Protein AF-A0A2H0VW50-F1 (afdb_monomer)

Secondary structure (DSSP, 8-state):
--------------S---EEEEEEEEE-SSSSEEEEEETTS-EEEEE---BPPPPHHHHHHT------GGG---GGG--TT-EEEEEESSSS-----TTBTTHHHHHH--EEEE-TTT--EEEEEEE-HHHHHHHHHHHHHHHHHHHHHHHHHHHHHHHHHHHHHHHHHHHHHHS--

Solvent-accessible surface area (backbone atoms only — not comparable to full-atom values): 10350 Å² total; per-residue (Å²): 135,82,83,79,80,76,78,75,82,78,78,76,89,68,93,66,84,72,49,64,35,31,32,70,45,77,47,71,87,48,89,49,40,33,39,41,30,32,69,77,73,51,37,31,43,35,33,44,64,39,79,44,82,79,51,74,65,38,60,74,74,67,59,75,90,83,72,64,73,39,40,73,33,56,76,80,77,63,51,80,66,39,55,36,42,37,42,63,46,77,74,92,58,85,75,88,48,86,60,32,65,50,38,70,65,56,67,70,30,50,28,35,38,31,26,86,86,77,56,32,35,34,36,20,32,84,39,56,74,68,54,48,52,50,53,51,48,52,53,51,50,53,53,50,51,52,52,52,52,51,50,52,50,52,53,51,50,52,51,52,53,52,51,51,53,51,52,57,50,52,50,56,65,71,73,59,127

Radius of gyration: 24.35 Å; Cα contacts (8 Å, |Δi|>4): 234; chains: 1; bounding box: 80×40×66 Å

Sequence (177 aa):
MKKVCLFLLLITASYADEFSGELVAKIIPSENQGYFILSDGTYWKVTTFQKRWRNPLEWLVGDEIYVPENYESSLTDWIFGDEFDAYPKYGNLRVNEEDASNIKELKECSYLLVNPRTEKILFAIPLHPSDFVFELYNEGHDNGYRSGYSAGRSDGYSLGYSTGRTLASWERLQDGG

Mean predicted aligned error: 11.52 Å

Structure (mmCIF, N/CA/C/O backbone):
data_AF-A0A2H0VW50-F1
#
_entry.id   AF-A0A2H0VW50-F1
#
loop_
_atom_site.group_PDB
_atom_site.id
_atom_site.type_symbol
_atom_site.label_atom_id
_atom_site.label_alt_id
_atom_site.label_comp_id
_atom_site.label_asym_id
_atom_site.label_entity_id
_atom_site.label_seq_id
_atom_site.pdbx_PDB_ins_code
_atom_site.Cartn_x
_atom_site.Cartn_y
_atom_site.Cartn_z
_atom_site.occupancy
_atom_site.B_iso_or_equiv
_atom_site.auth_seq_id
_atom_site.auth_comp_id
_atom_site.auth_asym_id
_atom_site.auth_atom_id
_atom_site.pdbx_PDB_model_num
ATOM 1 N N . MET A 1 1 ? 2.117 2.695 38.841 1.00 32.75 1 MET A N 1
ATOM 2 C CA . MET A 1 1 ? 0.956 1.968 38.284 1.00 32.75 1 MET A CA 1
ATOM 3 C C . MET A 1 1 ? 0.604 2.610 36.951 1.00 32.75 1 MET A C 1
ATOM 5 O O . MET A 1 1 ? -0.035 3.654 36.935 1.00 32.75 1 MET A O 1
ATOM 9 N N . LYS A 1 2 ? 1.145 2.072 35.851 1.00 33.62 2 LYS A N 1
ATOM 10 C CA . LYS A 1 2 ? 0.884 2.574 34.498 1.00 33.62 2 LYS A CA 1
ATOM 11 C C . LYS A 1 2 ? -0.535 2.150 34.119 1.00 33.62 2 LYS A C 1
ATOM 13 O O . LYS A 1 2 ? -0.835 0.961 34.145 1.00 33.62 2 LYS A O 1
ATOM 18 N N . LYS A 1 3 ? -1.411 3.120 33.849 1.00 29.58 3 LYS A N 1
ATOM 19 C CA . LYS A 1 3 ? -2.723 2.859 33.255 1.00 29.58 3 LYS A CA 1
ATOM 20 C C . LYS A 1 3 ? -2.467 2.317 31.852 1.00 29.58 3 LYS A C 1
ATOM 22 O O . LYS A 1 3 ? -2.088 3.070 30.964 1.00 29.58 3 LYS A O 1
ATOM 27 N N . VAL A 1 4 ? -2.603 1.008 31.694 1.00 31.59 4 VAL A N 1
ATOM 28 C CA . VAL A 1 4 ? -2.717 0.366 30.387 1.00 31.59 4 VAL A CA 1
ATOM 29 C C . VAL A 1 4 ? -4.070 0.814 29.839 1.00 31.59 4 VAL A C 1
ATOM 31 O O . VAL A 1 4 ? -5.109 0.314 30.263 1.00 31.59 4 VAL A O 1
ATOM 34 N N . CYS A 1 5 ? -4.071 1.840 28.985 1.00 32.28 5 CYS A N 1
ATOM 35 C CA . CYS A 1 5 ? -5.227 2.163 28.154 1.00 32.28 5 CYS A CA 1
ATOM 36 C C . CYS A 1 5 ? -5.315 1.081 27.080 1.00 32.28 5 CYS A C 1
ATOM 38 O O . CYS A 1 5 ? -4.784 1.227 25.985 1.00 32.28 5 CYS A O 1
ATOM 40 N N . LEU A 1 6 ? -5.948 -0.032 27.442 1.00 29.94 6 LEU A N 1
ATOM 41 C CA . LEU A 1 6 ? -6.429 -1.032 26.507 1.00 29.94 6 LEU A CA 1
ATOM 42 C C . LEU A 1 6 ? -7.532 -0.352 25.679 1.00 29.94 6 LEU A C 1
ATOM 44 O O . LEU A 1 6 ? -8.676 -0.253 26.125 1.00 29.94 6 LEU A O 1
ATOM 48 N N . PHE A 1 7 ? -7.177 0.213 24.523 1.00 40.16 7 PHE A N 1
ATOM 49 C CA . PHE A 1 7 ? -8.155 0.692 23.549 1.00 40.16 7 PHE A CA 1
ATOM 50 C C . PHE A 1 7 ? -8.810 -0.538 22.914 1.00 40.16 7 PHE A C 1
ATOM 52 O O . PHE A 1 7 ? -8.388 -1.034 21.878 1.00 40.16 7 PHE A O 1
ATOM 59 N N . LEU A 1 8 ? -9.829 -1.065 23.596 1.00 34.50 8 LEU A N 1
ATOM 60 C CA . LEU A 1 8 ? -10.772 -2.020 23.028 1.00 34.50 8 LEU A CA 1
ATOM 61 C C . LEU A 1 8 ? -11.466 -1.336 21.849 1.00 34.50 8 LEU A C 1
ATOM 63 O O . LEU A 1 8 ? -12.297 -0.443 22.030 1.00 34.50 8 LEU A O 1
ATOM 67 N N . LEU A 1 9 ? -11.096 -1.755 20.644 1.00 40.00 9 LEU A N 1
ATOM 68 C CA . LEU A 1 9 ? -11.791 -1.443 19.405 1.00 40.00 9 LEU A CA 1
ATOM 69 C C . LEU A 1 9 ? -13.158 -2.149 19.466 1.00 40.00 9 LEU A C 1
ATOM 71 O O . LEU A 1 9 ? -13.322 -3.288 19.048 1.00 40.00 9 LEU A O 1
ATOM 75 N N . LEU A 1 10 ? -14.137 -1.503 20.103 1.00 38.50 10 LEU A N 1
ATOM 76 C CA . LEU A 1 10 ? -15.522 -1.972 20.154 1.00 38.50 10 LEU A CA 1
ATOM 77 C C . LEU A 1 10 ? -16.165 -1.696 18.790 1.00 38.50 10 LEU A C 1
ATOM 79 O O . LEU A 1 10 ? -16.792 -0.658 18.571 1.00 38.50 10 LEU A O 1
ATOM 83 N N . ILE A 1 11 ? -15.969 -2.628 17.858 1.00 46.75 11 ILE A N 1
ATOM 84 C CA . ILE A 1 11 ? -16.655 -2.639 16.567 1.00 46.75 11 ILE A CA 1
ATOM 85 C C . ILE A 1 11 ? -18.116 -2.997 16.853 1.00 46.75 11 ILE A C 1
ATOM 87 O O . ILE A 1 11 ? -18.471 -4.144 17.112 1.00 46.75 11 ILE A O 1
ATOM 91 N N . THR A 1 12 ? -18.979 -1.984 16.884 1.00 42.09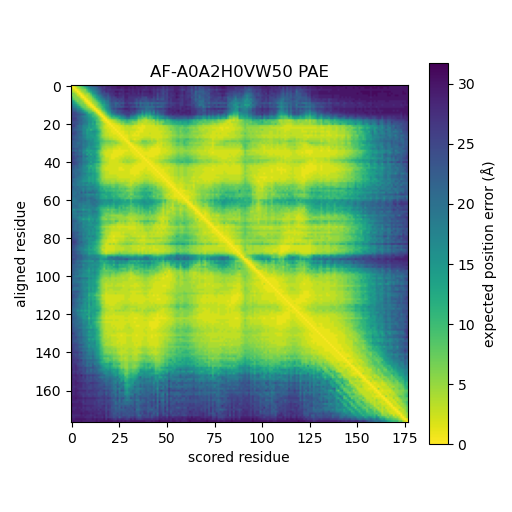 12 THR A N 1
ATOM 92 C CA . THR A 1 12 ? -20.427 -2.198 16.869 1.00 42.09 12 THR A CA 1
ATOM 93 C C . THR A 1 12 ? -20.818 -2.455 15.422 1.00 42.09 12 THR A C 1
ATOM 95 O O . THR A 1 12 ? -20.880 -1.527 14.620 1.00 42.09 12 THR A O 1
ATOM 98 N N . ALA A 1 13 ? -21.009 -3.730 15.079 1.00 38.72 13 ALA A N 1
ATOM 99 C CA . ALA A 1 13 ? -21.452 -4.160 13.760 1.00 38.72 13 ALA A CA 1
ATOM 100 C C . ALA A 1 13 ? -22.862 -3.613 13.484 1.00 38.72 13 ALA A C 1
ATOM 102 O O . ALA A 1 13 ? -23.875 -4.195 13.873 1.00 38.72 13 ALA A O 1
ATOM 103 N N . SER A 1 14 ? -22.933 -2.449 12.845 1.00 40.34 14 SER A N 1
ATOM 104 C CA . SER A 1 14 ? -24.148 -1.959 12.209 1.00 40.34 14 SER A CA 1
ATOM 105 C C . SER A 1 14 ? -23.903 -1.912 10.708 1.00 40.34 14 SER A C 1
ATOM 107 O O . SER A 1 14 ? -23.268 -0.977 10.233 1.00 40.34 14 SER A O 1
ATOM 109 N N . TYR A 1 15 ? -24.405 -2.929 9.999 1.00 45.25 15 TYR A N 1
ATOM 110 C CA . TYR A 1 15 ? -24.674 -2.920 8.554 1.00 45.25 15 TYR A CA 1
ATOM 111 C C . TYR A 1 15 ? -23.591 -2.218 7.710 1.00 45.25 15 TYR A C 1
ATOM 113 O O . TYR A 1 15 ? -23.826 -1.174 7.105 1.00 45.25 15 TYR A O 1
ATOM 121 N N . ALA A 1 16 ? -22.389 -2.785 7.700 1.00 49.41 16 ALA A N 1
ATOM 122 C CA . ALA A 1 16 ? -21.330 -2.420 6.770 1.00 49.41 16 ALA A CA 1
ATOM 123 C C . ALA A 1 16 ? -21.106 -3.597 5.816 1.00 49.41 16 ALA A C 1
ATOM 125 O O . ALA A 1 16 ? -21.256 -4.742 6.238 1.00 49.41 16 ALA A O 1
ATOM 12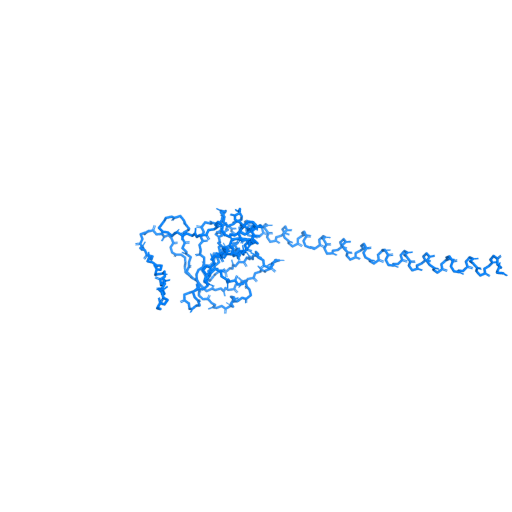6 N N . ASP A 1 17 ? -20.773 -3.322 4.553 1.00 56.97 17 ASP A N 1
ATOM 127 C CA . ASP A 1 17 ? -20.266 -4.348 3.641 1.00 56.97 17 ASP A CA 1
ATOM 128 C C . ASP A 1 17 ? -18.976 -4.921 4.251 1.00 56.97 17 ASP A C 1
ATOM 130 O O . ASP A 1 17 ? -17.917 -4.293 4.210 1.00 56.97 17 ASP A O 1
ATOM 134 N N . GLU A 1 18 ? -19.096 -6.073 4.908 1.00 67.31 18 GLU A N 1
ATOM 135 C CA . GLU A 1 18 ? -17.970 -6.817 5.462 1.00 67.31 18 GLU A CA 1
ATOM 136 C C . GLU A 1 18 ? -17.351 -7.625 4.324 1.00 67.31 18 GLU A C 1
ATOM 138 O O . GLU A 1 18 ? -17.899 -8.639 3.887 1.00 67.31 18 GLU A O 1
ATOM 143 N N . PHE A 1 19 ? -16.214 -7.152 3.817 1.00 79.62 19 PHE A N 1
ATOM 144 C CA . PHE A 1 19 ? -15.383 -7.955 2.929 1.00 79.62 19 PHE A CA 1
ATOM 145 C C . PHE A 1 19 ? -14.427 -8.765 3.789 1.00 79.62 19 PHE A C 1
ATOM 147 O O . PHE A 1 19 ? -13.709 -8.204 4.619 1.00 79.62 19 PHE A O 1
ATOM 154 N N . SER A 1 20 ? -14.420 -10.076 3.582 1.00 85.00 20 SER A N 1
ATOM 155 C CA . SER A 1 20 ? -13.464 -10.972 4.213 1.00 85.00 20 SER A CA 1
ATOM 156 C C . SER A 1 20 ? -12.914 -11.925 3.167 1.00 85.00 20 SER A C 1
ATOM 158 O O . SER A 1 20 ? -13.651 -12.433 2.317 1.00 85.00 20 SER A O 1
ATOM 160 N N . GLY A 1 21 ? -11.604 -12.129 3.192 1.00 88.25 21 GLY A N 1
ATOM 161 C CA . GLY A 1 21 ? -10.920 -12.913 2.177 1.00 88.25 21 GLY A CA 1
ATOM 162 C C . GLY A 1 21 ? -9.456 -13.145 2.503 1.00 88.25 21 GLY A C 1
ATOM 163 O O . GLY A 1 21 ? -8.878 -12.519 3.388 1.00 88.25 21 GLY A O 1
ATOM 164 N N . GLU A 1 22 ? -8.852 -14.064 1.763 1.00 93.06 22 GLU A N 1
ATOM 165 C CA . GLU A 1 22 ? -7.433 -14.381 1.879 1.00 93.06 22 GLU A CA 1
ATOM 166 C C . GLU A 1 22 ? -6.631 -13.582 0.852 1.00 93.06 22 GLU A C 1
ATOM 168 O O . GLU A 1 22 ? -7.079 -13.399 -0.283 1.00 93.06 22 GLU A O 1
ATOM 173 N N . LEU A 1 23 ? -5.420 -13.149 1.202 1.00 92.94 23 LEU A N 1
ATOM 174 C CA . LEU A 1 23 ? -4.516 -12.520 0.242 1.00 92.94 23 LEU A CA 1
ATOM 175 C C . LEU A 1 23 ? -4.011 -13.535 -0.777 1.00 92.94 23 LEU A C 1
ATOM 177 O O . LEU A 1 23 ? -3.198 -14.408 -0.464 1.00 92.94 23 LEU A O 1
ATOM 181 N N . VAL A 1 24 ? -4.436 -13.356 -2.024 1.00 93.38 24 VAL A N 1
ATOM 182 C CA . VAL A 1 24 ? -4.043 -14.209 -3.150 1.00 93.38 24 VAL A CA 1
ATOM 183 C C . VAL A 1 24 ? -2.884 -13.598 -3.926 1.00 93.38 24 VAL A C 1
ATOM 185 O O . VAL A 1 24 ? -1.985 -14.315 -4.363 1.00 93.38 24 VAL A O 1
ATOM 188 N N . ALA A 1 25 ? -2.874 -12.275 -4.090 1.00 90.75 25 ALA A N 1
ATOM 189 C CA . ALA A 1 25 ? -1.793 -11.578 -4.775 1.00 90.75 25 ALA A CA 1
ATOM 190 C C . ALA A 1 25 ? -1.489 -10.232 -4.113 1.00 90.75 25 ALA A C 1
ATOM 192 O O . ALA A 1 25 ? -2.394 -9.541 -3.652 1.00 90.75 25 ALA A O 1
ATOM 193 N N . LYS A 1 26 ? -0.216 -9.825 -4.132 1.00 93.06 26 LYS A N 1
ATOM 194 C CA . LYS A 1 26 ? 0.196 -8.472 -3.761 1.00 93.06 26 LYS A CA 1
ATOM 195 C C . LYS A 1 26 ? 1.243 -7.932 -4.720 1.00 93.06 26 LYS A C 1
ATOM 197 O O . LYS A 1 26 ? 2.131 -8.665 -5.153 1.00 93.06 26 LYS A O 1
ATOM 202 N N . ILE A 1 27 ? 1.151 -6.645 -5.018 1.00 91.44 27 ILE A N 1
ATOM 203 C CA . ILE A 1 27 ? 2.102 -5.905 -5.844 1.00 91.44 27 ILE A CA 1
ATOM 204 C C . ILE A 1 27 ? 2.515 -4.673 -5.045 1.00 91.44 27 ILE A C 1
ATOM 206 O O . ILE A 1 27 ? 1.664 -3.923 -4.578 1.00 91.44 27 ILE A O 1
ATOM 210 N N . ILE A 1 28 ? 3.818 -4.487 -4.849 1.00 91.06 28 ILE A N 1
ATOM 211 C CA . ILE A 1 28 ? 4.368 -3.444 -3.975 1.00 91.06 28 ILE A CA 1
ATOM 212 C C . ILE A 1 28 ? 5.317 -2.582 -4.817 1.00 91.06 28 ILE A C 1
ATOM 214 O O . ILE A 1 28 ? 6.492 -2.926 -4.945 1.00 91.06 28 ILE A O 1
ATOM 218 N N . PRO A 1 29 ? 4.820 -1.509 -5.456 1.00 84.69 29 PRO A N 1
ATOM 219 C CA . PRO A 1 29 ? 5.659 -0.599 -6.232 1.00 84.69 29 PRO A CA 1
ATOM 220 C C . PRO A 1 29 ? 6.492 0.340 -5.350 1.00 84.69 29 PRO A C 1
ATOM 222 O O . PRO A 1 29 ? 7.555 0.791 -5.767 1.00 84.69 29 PRO A O 1
ATOM 225 N N . SER A 1 30 ? 6.030 0.632 -4.129 1.00 84.62 30 SER A N 1
ATOM 226 C CA . SER A 1 30 ? 6.707 1.518 -3.182 1.00 84.62 30 SER A CA 1
ATOM 227 C C . SER A 1 30 ? 6.601 0.980 -1.756 1.00 84.62 30 SER A C 1
ATOM 229 O O . SER A 1 30 ? 5.780 0.116 -1.469 1.00 84.62 30 SER A O 1
ATOM 231 N N . GLU A 1 31 ? 7.407 1.508 -0.836 1.00 84.62 31 GLU A N 1
ATOM 232 C CA . GLU A 1 31 ? 7.408 1.058 0.565 1.00 84.62 31 GLU A CA 1
ATOM 233 C C . GLU A 1 31 ? 6.071 1.299 1.286 1.00 84.62 31 GLU A C 1
ATOM 235 O O . GLU A 1 31 ? 5.746 0.583 2.230 1.00 84.62 31 GLU A O 1
ATOM 240 N N . ASN A 1 32 ? 5.287 2.287 0.838 1.00 88.38 32 ASN A N 1
ATOM 241 C CA . ASN A 1 32 ? 4.115 2.770 1.575 1.00 88.38 32 ASN A CA 1
ATOM 242 C C . ASN A 1 32 ? 2.791 2.547 0.857 1.00 88.38 32 ASN A C 1
ATOM 244 O O . ASN A 1 32 ? 1.738 2.744 1.457 1.00 88.38 32 ASN A O 1
ATOM 248 N N . GLN A 1 33 ? 2.834 2.169 -0.419 1.00 91.69 33 GLN A N 1
ATOM 249 C CA . GLN A 1 33 ? 1.651 1.883 -1.216 1.00 91.69 33 GLN A CA 1
ATOM 250 C C . 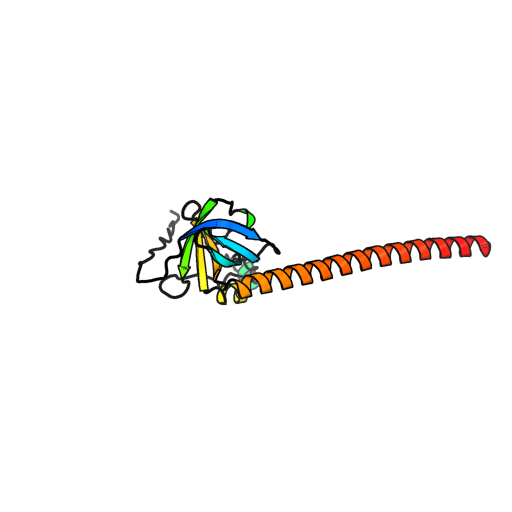GLN A 1 33 ? 1.812 0.567 -1.959 1.00 91.69 33 GLN A C 1
ATOM 252 O O . GLN A 1 33 ? 2.877 0.259 -2.496 1.00 91.69 33 GLN A O 1
ATOM 257 N N . GLY A 1 34 ? 0.724 -0.190 -1.998 1.00 93.06 34 GLY A N 1
ATOM 258 C CA . GLY A 1 34 ? 0.646 -1.489 -2.635 1.00 93.06 34 GLY A CA 1
ATOM 259 C C . GLY A 1 34 ? -0.733 -1.759 -3.205 1.00 93.06 34 GLY A C 1
ATOM 260 O O . GLY A 1 34 ? -1.676 -0.993 -3.025 1.00 93.06 34 GLY A O 1
ATOM 261 N N . TYR A 1 35 ? -0.838 -2.891 -3.879 1.00 94.88 35 TYR A N 1
ATOM 262 C CA . TYR A 1 35 ? -2.052 -3.368 -4.512 1.00 94.88 35 TYR A CA 1
ATOM 263 C C . TYR A 1 35 ? -2.287 -4.811 -4.098 1.00 94.88 35 TYR A C 1
ATOM 265 O O . TYR A 1 35 ? -1.424 -5.659 -4.337 1.00 94.88 35 TYR A O 1
ATOM 273 N N . PHE A 1 36 ? -3.412 -5.085 -3.446 1.00 94.75 36 PHE A N 1
ATOM 274 C CA . PHE A 1 36 ? -3.776 -6.407 -2.939 1.00 94.75 36 PHE A CA 1
ATOM 275 C C . PHE A 1 36 ? -4.952 -6.968 -3.742 1.00 94.75 36 PHE A C 1
ATOM 277 O O . PHE A 1 36 ? -5.855 -6.233 -4.142 1.00 94.75 36 PHE A O 1
ATOM 284 N N . ILE A 1 37 ? -4.921 -8.278 -3.974 1.00 93.69 37 ILE A N 1
ATOM 285 C CA . ILE A 1 37 ? -6.009 -9.050 -4.577 1.00 93.69 37 ILE A CA 1
ATOM 286 C C . ILE A 1 37 ? -6.412 -10.117 -3.571 1.00 93.69 37 ILE A C 1
ATOM 288 O O . ILE A 1 37 ? -5.567 -10.914 -3.142 1.00 93.69 37 ILE A O 1
ATOM 292 N N . LEU A 1 38 ? -7.688 -10.119 -3.207 1.00 92.31 38 LEU A N 1
ATOM 293 C CA . LEU A 1 38 ? -8.244 -11.055 -2.239 1.00 92.31 38 LEU A CA 1
ATOM 294 C C . LEU A 1 38 ? -8.961 -12.220 -2.938 1.00 92.31 38 LEU A C 1
ATOM 296 O O . LEU A 1 38 ? -9.282 -12.164 -4.128 1.00 92.31 38 LEU A O 1
ATOM 300 N N . SER A 1 39 ? -9.188 -13.305 -2.198 1.00 91.62 39 SER A N 1
ATOM 301 C CA . SER A 1 39 ? -9.805 -14.539 -2.707 1.00 91.62 39 SER A CA 1
ATOM 302 C C . SER A 1 39 ? -11.267 -14.384 -3.128 1.00 91.62 39 SER A C 1
ATOM 304 O O . SER A 1 39 ? -11.756 -15.175 -3.934 1.00 91.62 39 SER A O 1
ATOM 306 N N . ASP A 1 40 ? -11.946 -13.346 -2.645 1.00 88.56 40 ASP A N 1
ATOM 307 C CA . ASP A 1 40 ? -13.296 -12.951 -3.059 1.00 88.56 40 ASP A CA 1
ATOM 308 C C . ASP A 1 40 ? -13.332 -12.251 -4.436 1.00 88.56 40 ASP A C 1
ATOM 310 O O . ASP A 1 40 ? -14.408 -11.960 -4.961 1.00 88.56 40 ASP A O 1
ATOM 314 N N . GLY A 1 41 ? -12.167 -12.007 -5.048 1.00 88.19 41 GLY A N 1
ATOM 315 C CA . GLY A 1 41 ? -12.035 -11.327 -6.334 1.00 88.19 41 GLY A CA 1
ATOM 316 C C . GLY A 1 41 ? -12.049 -9.801 -6.234 1.00 88.19 41 GLY A C 1
ATOM 317 O O . GLY A 1 41 ? -12.184 -9.133 -7.259 1.00 88.19 41 GLY A O 1
ATOM 318 N N . THR A 1 42 ? -11.916 -9.239 -5.031 1.00 91.75 42 THR A N 1
ATOM 319 C CA . THR A 1 42 ? -11.797 -7.793 -4.832 1.00 91.75 42 THR A CA 1
ATOM 320 C C . THR A 1 42 ? -10.357 -7.310 -4.993 1.00 91.75 42 THR A C 1
ATOM 322 O O . THR A 1 42 ? -9.380 -8.027 -4.749 1.00 91.75 42 THR A O 1
ATOM 325 N N . TYR A 1 43 ? -10.235 -6.056 -5.424 1.00 94.06 43 TYR A N 1
ATOM 326 C CA . TYR A 1 43 ? -8.970 -5.394 -5.706 1.00 94.06 43 TYR A CA 1
ATOM 327 C C . TYR A 1 43 ? -8.843 -4.175 -4.808 1.00 94.06 43 TYR A C 1
ATOM 329 O O . TYR A 1 43 ? -9.771 -3.374 -4.711 1.00 94.06 43 TYR A O 1
ATOM 337 N N . TRP A 1 44 ? -7.685 -4.011 -4.181 1.00 95.06 44 TRP A N 1
ATOM 338 C CA . TRP A 1 44 ? -7.478 -2.971 -3.183 1.00 95.06 44 TRP A CA 1
ATOM 339 C C . TRP A 1 44 ? -6.183 -2.231 -3.443 1.00 95.06 44 TRP A C 1
ATOM 341 O O . TRP A 1 44 ? -5.131 -2.848 -3.602 1.00 95.06 44 TRP A O 1
ATOM 351 N N . LYS A 1 45 ? -6.244 -0.902 -3.424 1.00 95.75 45 LYS A N 1
ATOM 352 C CA . LYS A 1 45 ? -5.064 -0.063 -3.223 1.00 95.75 45 LYS A CA 1
ATOM 353 C C . LYS A 1 45 ? -4.868 0.094 -1.729 1.00 95.75 45 LYS A C 1
ATOM 355 O O . LYS A 1 45 ? -5.775 0.560 -1.047 1.00 95.75 45 LYS A O 1
ATOM 360 N N . VAL A 1 46 ? -3.710 -0.307 -1.228 1.00 95.19 46 VAL A N 1
ATOM 361 C CA . VAL A 1 46 ? -3.377 -0.294 0.195 1.00 95.19 46 VAL A CA 1
ATOM 362 C C . VAL A 1 46 ? -2.279 0.719 0.477 1.00 95.19 46 VAL A C 1
ATOM 364 O O . VAL A 1 46 ? -1.355 0.883 -0.316 1.00 95.19 46 VAL A O 1
ATOM 367 N N . THR A 1 47 ? -2.383 1.396 1.612 1.00 94.62 47 THR A N 1
ATOM 368 C CA . THR A 1 47 ? -1.466 2.430 2.082 1.00 94.62 47 THR A CA 1
ATOM 369 C C . THR A 1 47 ? -1.116 2.160 3.542 1.00 94.62 47 THR A C 1
ATOM 371 O O . THR A 1 47 ? -1.993 1.869 4.360 1.00 94.62 47 THR A O 1
ATOM 374 N N . THR A 1 48 ? 0.166 2.242 3.885 1.00 93.62 48 THR A N 1
ATOM 375 C CA . THR A 1 48 ? 0.631 2.117 5.272 1.00 93.62 48 THR A CA 1
ATOM 376 C C . THR A 1 48 ? 0.535 3.454 5.996 1.00 93.62 48 THR A C 1
ATOM 378 O O . THR A 1 48 ? 0.640 4.524 5.393 1.00 93.62 48 THR A O 1
ATOM 381 N N . PHE A 1 49 ? 0.352 3.416 7.313 1.00 91.25 49 PHE A N 1
ATOM 382 C CA . PHE A 1 49 ? 0.468 4.617 8.128 1.00 91.25 49 PHE A CA 1
ATOM 383 C C . PHE A 1 49 ? 1.939 5.021 8.240 1.00 91.25 49 PHE A C 1
ATOM 385 O O . PHE A 1 49 ? 2.783 4.214 8.628 1.00 91.25 49 PHE A O 1
ATOM 392 N N . GLN A 1 50 ? 2.252 6.283 7.954 1.00 89.94 50 GLN A N 1
ATOM 393 C CA . GLN A 1 50 ? 3.597 6.806 8.151 1.00 89.94 50 GLN A CA 1
ATOM 394 C C . GLN A 1 50 ? 3.625 7.791 9.305 1.00 89.94 50 GLN A C 1
ATOM 396 O O . GLN A 1 50 ? 3.004 8.846 9.245 1.00 89.94 50 GLN A O 1
ATOM 401 N N . LYS A 1 51 ? 4.400 7.484 10.342 1.00 89.12 51 LYS A N 1
ATOM 402 C CA . LYS A 1 51 ? 4.571 8.381 11.485 1.00 89.12 51 LYS A CA 1
ATOM 403 C C . LYS A 1 51 ? 5.258 9.684 11.067 1.00 89.12 51 LYS A C 1
ATOM 405 O O . LYS A 1 51 ? 6.352 9.661 10.502 1.00 89.12 51 LYS A O 1
ATOM 410 N N . ARG A 1 52 ? 4.652 10.828 11.397 1.00 89.25 52 ARG A N 1
ATOM 411 C CA . ARG A 1 52 ? 5.261 12.143 11.156 1.00 89.25 52 ARG A CA 1
ATOM 412 C C . ARG A 1 52 ? 6.453 12.404 12.076 1.00 89.25 52 ARG A C 1
ATOM 414 O O . ARG A 1 52 ? 6.577 11.848 13.168 1.00 89.25 52 ARG A O 1
ATOM 421 N N . TRP A 1 53 ? 7.301 13.334 11.652 1.00 83.94 53 TRP A N 1
ATOM 422 C CA . TRP A 1 53 ? 8.340 13.890 12.512 1.00 83.94 53 TRP A CA 1
ATOM 423 C C . TRP A 1 53 ? 7.751 14.848 13.549 1.00 83.94 53 TRP A C 1
ATOM 425 O O . TRP A 1 53 ? 6.777 15.554 13.281 1.00 83.94 53 TRP A O 1
ATOM 435 N N . ARG A 1 54 ? 8.381 14.885 14.729 1.00 84.56 54 ARG A N 1
ATOM 436 C CA . ARG A 1 54 ? 8.050 15.854 15.778 1.00 84.56 54 ARG A CA 1
ATOM 437 C C . ARG A 1 54 ? 8.420 17.261 15.334 1.00 84.56 54 ARG A C 1
ATOM 439 O O . ARG A 1 54 ? 9.480 17.491 14.747 1.00 84.56 54 ARG A O 1
ATOM 446 N N . ASN A 1 55 ? 7.569 18.207 15.690 1.00 86.38 55 ASN A N 1
ATOM 447 C CA . ASN A 1 55 ? 7.796 19.621 15.449 1.00 86.38 55 ASN A CA 1
ATOM 448 C C . ASN A 1 55 ? 8.840 20.123 16.466 1.00 86.38 55 ASN A C 1
ATOM 450 O O . ASN A 1 55 ? 8.889 19.607 17.585 1.00 86.38 55 ASN A O 1
ATOM 454 N N . PRO A 1 56 ? 9.633 21.170 16.169 1.00 87.50 56 PRO A N 1
ATOM 455 C CA . PRO A 1 56 ? 10.642 21.671 17.110 1.00 87.50 56 PRO A CA 1
ATOM 456 C C . PRO A 1 56 ? 10.089 22.032 18.500 1.00 87.50 56 PRO A C 1
ATOM 458 O O . PRO A 1 56 ? 10.756 21.810 19.504 1.00 87.50 56 PRO A O 1
ATOM 461 N N . LEU A 1 57 ? 8.858 22.549 18.577 1.00 85.44 57 LEU A N 1
ATOM 462 C CA . LEU A 1 57 ? 8.194 22.864 19.848 1.00 85.44 57 LEU A CA 1
ATOM 463 C C . LEU A 1 57 ? 7.813 21.609 20.645 1.00 85.44 57 LEU A C 1
ATOM 465 O O . LEU A 1 57 ? 8.067 21.556 21.843 1.00 85.44 57 LEU A O 1
ATOM 469 N N . GLU A 1 58 ? 7.256 20.592 19.985 1.00 85.25 58 GLU A N 1
ATOM 470 C CA . GLU A 1 58 ? 6.939 19.296 20.607 1.00 85.25 58 GLU A CA 1
ATOM 471 C C . GLU A 1 58 ? 8.216 18.632 21.135 1.00 85.25 58 GLU A C 1
ATOM 473 O O . GLU A 1 58 ? 8.238 18.097 22.241 1.00 85.25 58 GLU A O 1
ATOM 478 N N . TRP A 1 59 ? 9.313 18.743 20.379 1.00 86.69 59 TRP A N 1
ATOM 479 C CA . TRP A 1 59 ? 10.623 18.250 20.793 1.00 86.69 59 TRP A CA 1
ATOM 480 C C . TRP A 1 59 ? 11.146 18.965 22.048 1.00 86.69 59 TRP A C 1
ATOM 482 O O . TRP A 1 59 ? 11.651 18.311 22.956 1.00 86.69 59 TRP A O 1
ATOM 492 N N . LEU A 1 60 ? 10.984 20.291 22.132 1.00 83.81 60 LEU A N 1
ATOM 493 C CA . LEU A 1 60 ? 11.405 21.088 23.291 1.00 83.81 60 LEU A CA 1
ATOM 494 C C . LEU A 1 60 ? 10.576 20.808 24.552 1.00 83.81 60 LEU A C 1
ATOM 496 O O . LEU A 1 60 ? 11.116 20.847 25.654 1.00 83.81 60 LEU A O 1
ATOM 500 N N . VAL A 1 61 ? 9.277 20.542 24.399 1.00 87.56 61 VAL A N 1
ATOM 501 C CA . VAL A 1 61 ? 8.364 20.238 25.517 1.00 87.56 61 VAL A CA 1
ATOM 502 C C . VAL A 1 61 ? 8.434 18.756 25.922 1.00 87.56 61 VAL A C 1
ATOM 504 O O . VAL A 1 61 ? 7.997 18.393 27.012 1.00 87.56 61 VAL A O 1
ATOM 507 N N . GLY A 1 62 ? 9.042 17.907 25.088 1.00 82.50 62 GLY A N 1
ATOM 508 C CA . GLY A 1 62 ? 9.137 16.466 25.316 1.00 82.50 62 GLY A CA 1
ATOM 509 C C . GLY A 1 62 ? 7.838 15.724 25.009 1.00 82.50 62 GLY A C 1
ATOM 510 O O . GLY A 1 62 ? 7.629 14.632 25.533 1.00 82.50 62 GLY A O 1
ATOM 511 N N . ASP A 1 63 ? 6.973 16.305 24.178 1.00 82.31 63 ASP A N 1
ATOM 512 C CA . ASP A 1 63 ? 5.703 15.693 23.801 1.00 82.31 63 ASP A CA 1
ATOM 513 C C . ASP A 1 63 ? 5.941 14.534 22.821 1.00 82.31 63 ASP A C 1
ATOM 515 O O . ASP A 1 63 ? 6.799 14.611 21.927 1.00 82.31 63 ASP A O 1
ATOM 519 N N . GLU A 1 64 ? 5.233 13.424 23.019 1.00 78.44 64 G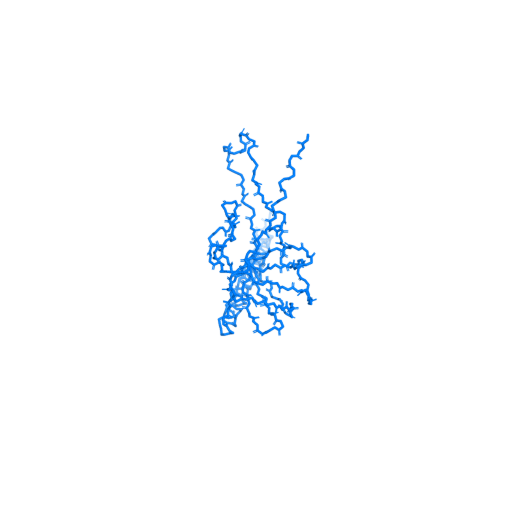LU A N 1
ATOM 520 C CA . GLU A 1 64 ? 5.432 12.197 22.249 1.00 78.44 64 GLU A CA 1
ATOM 521 C C . GLU A 1 64 ? 4.302 11.962 21.258 1.00 78.44 64 GLU A C 1
ATOM 523 O O . GLU A 1 64 ? 3.134 11.903 21.625 1.00 78.44 64 GLU A O 1
ATOM 528 N N . ILE A 1 65 ? 4.670 11.734 19.996 1.00 79.31 65 ILE A N 1
ATOM 529 C CA . ILE A 1 65 ? 3.723 11.287 18.976 1.00 79.31 65 ILE A CA 1
ATOM 530 C C . ILE A 1 65 ? 3.333 9.839 19.276 1.00 79.31 65 ILE A C 1
ATOM 532 O O . ILE A 1 65 ? 4.159 8.922 19.125 1.00 79.31 65 ILE A O 1
ATOM 536 N N . TYR A 1 66 ? 2.077 9.656 19.676 1.00 77.06 66 TYR A N 1
ATOM 537 C CA . TYR A 1 66 ? 1.489 8.356 19.955 1.00 77.06 66 TYR A CA 1
ATOM 538 C C . TYR A 1 66 ? 0.922 7.747 18.673 1.00 77.06 66 TYR A C 1
ATOM 540 O O . TYR A 1 66 ? -0.039 8.253 18.102 1.00 77.06 66 TYR A O 1
ATOM 548 N N . VAL A 1 67 ? 1.513 6.633 18.245 1.00 76.94 67 VAL A N 1
ATOM 549 C CA . VAL A 1 67 ? 0.996 5.822 17.142 1.00 76.94 67 VAL A CA 1
ATOM 550 C C . VAL A 1 67 ? 0.533 4.495 17.735 1.00 76.94 67 VAL A C 1
ATOM 552 O O . VAL A 1 67 ? 1.316 3.855 18.439 1.00 76.94 67 VAL A O 1
ATOM 555 N N . PRO A 1 68 ? -0.729 4.098 17.517 1.00 80.56 68 PRO A N 1
ATOM 556 C CA . PRO A 1 68 ? -1.200 2.767 17.871 1.00 80.56 68 PRO A CA 1
ATOM 557 C C . PRO A 1 68 ? -0.318 1.669 17.246 1.00 80.56 68 PRO A C 1
ATOM 559 O O . PRO A 1 68 ? 0.002 1.745 16.063 1.00 80.56 68 PRO A O 1
ATOM 562 N N . GLU A 1 69 ? 0.063 0.639 18.011 1.00 82.12 69 GLU A N 1
ATOM 563 C CA . GLU A 1 69 ? 0.966 -0.432 17.531 1.00 82.12 69 GLU A CA 1
ATOM 564 C C . GLU A 1 69 ? 0.413 -1.161 16.295 1.00 82.12 69 GLU A C 1
ATOM 566 O O . GLU A 1 69 ? 1.157 -1.554 15.401 1.00 82.12 69 GLU A O 1
ATOM 571 N N . ASN A 1 70 ? -0.910 -1.276 16.194 1.00 83.44 70 ASN A N 1
ATOM 572 C CA . ASN A 1 70 ? -1.593 -1.863 15.045 1.00 83.44 70 ASN A CA 1
ATOM 573 C C . ASN A 1 70 ? -1.419 -1.065 13.739 1.00 83.44 70 ASN A C 1
ATOM 575 O O . ASN A 1 70 ? -1.590 -1.634 12.660 1.00 83.44 70 ASN A O 1
ATOM 579 N N . TYR A 1 71 ? -1.085 0.229 13.812 1.00 83.75 71 TYR A N 1
ATOM 580 C CA . TYR A 1 71 ? -0.817 1.073 12.639 1.00 83.75 71 TYR A CA 1
ATOM 581 C C . TYR A 1 71 ? 0.631 0.941 12.158 1.00 83.75 71 TYR A C 1
ATOM 583 O O . TYR A 1 71 ? 0.925 1.289 11.015 1.00 83.75 71 TYR A O 1
ATOM 591 N N . GLU A 1 72 ? 1.535 0.407 12.986 1.00 80.69 72 GLU A N 1
ATOM 592 C CA . GLU A 1 72 ? 2.920 0.109 12.608 1.00 80.69 72 GLU A CA 1
ATOM 593 C C . GLU A 1 72 ? 2.977 -1.182 11.765 1.00 80.69 72 GLU A C 1
ATOM 595 O O . GLU A 1 72 ? 3.552 -2.202 12.146 1.00 80.69 72 GLU A O 1
ATOM 600 N N . SER A 1 73 ? 2.328 -1.146 10.599 1.00 85.56 73 SER A N 1
ATOM 601 C CA . SER A 1 73 ? 2.262 -2.246 9.638 1.00 85.56 73 SER A CA 1
ATOM 602 C C . SER A 1 73 ? 3.079 -1.932 8.387 1.00 85.56 73 SER A C 1
ATOM 604 O O . SER A 1 73 ? 2.941 -0.858 7.798 1.00 85.56 73 SER A O 1
ATOM 606 N N . SER A 1 74 ? 3.900 -2.888 7.949 1.00 88.69 74 SER A N 1
ATOM 607 C CA . SER A 1 74 ? 4.546 -2.854 6.635 1.00 88.69 74 SER A CA 1
ATOM 608 C C . SER A 1 74 ? 3.807 -3.754 5.649 1.00 88.69 74 SER A C 1
ATOM 610 O O . SER A 1 74 ? 3.370 -4.845 6.005 1.00 88.69 74 SER A O 1
ATOM 612 N N . LEU A 1 75 ? 3.760 -3.372 4.369 1.00 89.44 75 LEU A N 1
ATOM 613 C CA . LEU A 1 75 ? 3.210 -4.203 3.282 1.00 89.44 75 LEU A CA 1
ATOM 614 C C . LEU A 1 75 ? 3.931 -5.555 3.133 1.00 89.44 75 LEU A C 1
ATOM 616 O O . LEU A 1 75 ? 3.391 -6.521 2.582 1.00 89.44 75 LEU A O 1
ATOM 620 N N . THR A 1 76 ? 5.174 -5.641 3.607 1.00 87.69 76 THR A N 1
ATOM 621 C CA . THR A 1 76 ? 5.953 -6.883 3.607 1.00 87.69 76 THR A CA 1
ATOM 622 C C . THR A 1 76 ? 5.461 -7.890 4.630 1.00 87.69 76 THR A C 1
ATOM 624 O O . THR A 1 76 ? 5.629 -9.083 4.399 1.00 87.69 76 THR A O 1
ATOM 627 N N . ASP A 1 77 ? 4.839 -7.420 5.711 1.00 86.19 77 ASP A N 1
ATOM 628 C CA . ASP A 1 77 ? 4.417 -8.255 6.837 1.00 86.19 77 ASP A CA 1
ATOM 629 C C . ASP A 1 77 ? 3.232 -9.157 6.487 1.00 86.19 77 ASP A C 1
ATOM 631 O O . ASP A 1 77 ? 2.985 -10.136 7.181 1.00 86.19 77 ASP A O 1
ATOM 635 N N . TRP A 1 78 ? 2.526 -8.826 5.407 1.00 88.00 78 TRP A N 1
ATOM 636 C CA . TRP A 1 78 ? 1.356 -9.539 4.913 1.00 88.00 78 TRP A CA 1
ATOM 637 C C . TRP A 1 78 ? 1.774 -10.620 3.922 1.00 88.00 78 TRP A C 1
ATOM 639 O O . TRP A 1 78 ? 2.359 -10.316 2.879 1.00 88.00 78 TRP A O 1
ATOM 649 N N . ILE A 1 79 ? 1.496 -11.880 4.224 1.00 90.25 79 ILE A N 1
ATOM 650 C CA . ILE A 1 79 ? 1.895 -13.035 3.414 1.00 90.25 79 ILE A CA 1
ATOM 651 C C . ILE A 1 79 ? 0.704 -13.637 2.664 1.00 90.25 79 ILE A C 1
ATOM 653 O O . ILE A 1 79 ? -0.454 -13.397 2.992 1.00 90.25 79 ILE A O 1
ATOM 657 N N . PHE A 1 80 ? 0.983 -14.412 1.614 1.00 90.62 80 PHE A N 1
ATOM 658 C CA . PHE A 1 80 ? -0.069 -15.117 0.879 1.00 90.62 80 PHE A CA 1
ATOM 659 C C . PHE A 1 80 ? -0.827 -16.074 1.802 1.00 90.62 80 PHE A C 1
ATOM 661 O O . PHE A 1 80 ? -0.205 -16.821 2.559 1.00 90.62 80 PHE A O 1
ATOM 668 N N .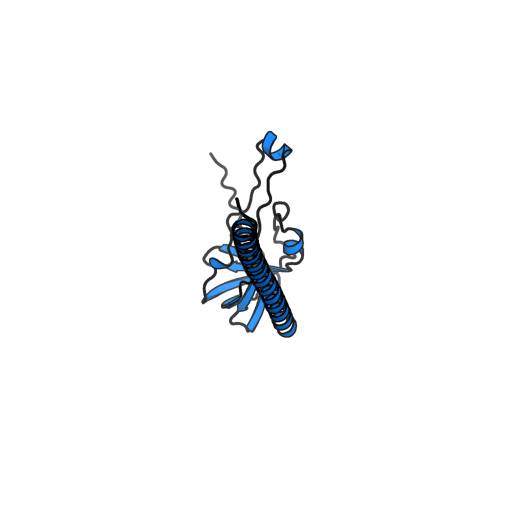 GLY A 1 81 ? -2.155 -16.056 1.705 1.00 88.25 81 GLY A N 1
ATOM 669 C CA . GLY A 1 81 ? -3.045 -16.807 2.590 1.00 88.25 81 GLY A CA 1
ATOM 670 C C . GLY A 1 81 ? -3.324 -16.135 3.938 1.00 88.25 81 GLY A C 1
ATOM 671 O O . GLY A 1 81 ? -4.034 -16.721 4.750 1.00 88.25 81 GLY A O 1
ATOM 672 N N . ASP A 1 82 ? -2.796 -14.932 4.201 1.00 90.56 82 ASP A N 1
ATOM 673 C CA . ASP A 1 82 ? -3.272 -14.139 5.337 1.00 90.56 82 ASP A CA 1
ATOM 674 C C . ASP A 1 82 ? -4.743 -13.775 5.137 1.00 90.56 82 ASP A C 1
ATOM 676 O O . ASP A 1 82 ? -5.154 -13.410 4.035 1.00 90.56 82 ASP A O 1
ATOM 680 N N . GLU A 1 83 ? -5.518 -13.864 6.213 1.00 90.12 83 GLU A N 1
ATOM 681 C CA . GLU A 1 83 ? -6.920 -13.451 6.255 1.00 90.12 83 GLU A CA 1
ATOM 682 C C . GLU A 1 83 ? -7.033 -11.940 6.475 1.00 90.12 83 GLU A C 1
ATOM 684 O O . GLU A 1 83 ? -6.199 -11.320 7.146 1.00 90.12 83 GLU A O 1
ATOM 689 N N . PHE A 1 84 ? -8.089 -11.363 5.913 1.00 87.06 84 PHE A N 1
ATOM 690 C CA . PHE A 1 84 ? -8.401 -9.945 5.976 1.00 87.06 84 PHE A CA 1
ATOM 691 C C . PHE A 1 84 ? -9.852 -9.764 6.356 1.00 87.06 84 PHE A C 1
ATOM 693 O O . PHE A 1 84 ? -10.711 -10.417 5.775 1.00 87.06 84 PHE A O 1
ATOM 700 N N . ASP A 1 85 ? -10.096 -8.784 7.215 1.00 89.00 85 ASP A N 1
ATOM 701 C CA . ASP A 1 85 ? -11.410 -8.186 7.384 1.00 89.00 85 ASP A CA 1
ATOM 702 C C . ASP A 1 85 ? -11.328 -6.708 6.994 1.00 89.00 85 ASP A C 1
ATOM 704 O O . ASP A 1 85 ? -10.493 -5.953 7.511 1.00 89.00 85 ASP A O 1
ATOM 708 N N . ALA A 1 86 ? -12.171 -6.294 6.050 1.00 89.06 86 ALA A N 1
ATOM 709 C CA . ALA A 1 86 ? -12.264 -4.912 5.611 1.00 89.06 86 ALA A CA 1
ATOM 710 C C . ALA A 1 86 ? -13.400 -4.199 6.344 1.00 89.06 86 ALA A C 1
ATOM 712 O O . ALA A 1 86 ? -14.567 -4.572 6.231 1.00 89.06 86 ALA A O 1
ATOM 713 N N . TYR A 1 87 ? -13.060 -3.113 7.031 1.00 87.12 87 TYR A N 1
ATOM 714 C CA . TYR A 1 87 ? -14.022 -2.275 7.737 1.00 87.12 87 TYR A CA 1
ATOM 715 C C . TYR A 1 87 ? -14.078 -0.891 7.098 1.00 87.12 87 TYR A C 1
ATOM 717 O O . TYR A 1 87 ? -13.024 -0.290 6.871 1.00 87.12 87 TYR A O 1
ATOM 725 N N . PRO A 1 88 ? -15.267 -0.327 6.829 1.00 86.56 88 PRO A N 1
ATOM 726 C CA . PRO A 1 88 ? -15.355 1.043 6.360 1.00 86.56 88 PRO A CA 1
ATOM 727 C C . PRO A 1 88 ? -14.810 1.993 7.428 1.00 86.56 88 PRO A C 1
ATOM 729 O O . PRO A 1 88 ? -15.098 1.884 8.621 1.00 86.56 88 PRO A O 1
ATOM 732 N N . LYS A 1 89 ? -14.029 2.968 6.977 1.00 83.56 89 LYS A N 1
ATOM 733 C CA . LYS A 1 89 ? -13.440 4.002 7.825 1.00 83.56 89 LYS A CA 1
ATOM 734 C C . LYS A 1 89 ? -14.492 5.000 8.325 1.00 83.56 89 LYS A C 1
ATOM 736 O O . LYS A 1 89 ? -14.330 5.603 9.383 1.00 83.56 89 LYS A O 1
ATOM 741 N N . TYR A 1 90 ? -15.577 5.186 7.571 1.00 69.25 90 TYR A N 1
ATOM 742 C CA . TYR A 1 90 ? -16.674 6.077 7.943 1.00 69.25 90 TYR A CA 1
ATOM 743 C C . TYR A 1 90 ? -17.558 5.428 9.020 1.00 69.25 90 TYR A C 1
ATOM 745 O O . TYR A 1 90 ? -18.077 4.335 8.818 1.00 69.25 90 TYR A O 1
ATOM 753 N N . GLY A 1 91 ? -17.765 6.111 10.152 1.00 64.56 91 GLY A N 1
ATOM 754 C CA . GLY A 1 91 ? -18.653 5.650 11.226 1.00 64.56 91 GLY A CA 1
ATOM 755 C C . GLY A 1 91 ? -18.025 5.735 12.620 1.00 64.56 91 GLY A C 1
ATOM 756 O O . GLY A 1 91 ? -17.450 6.757 12.988 1.00 64.56 91 GLY A O 1
ATOM 757 N N . ASN A 1 92 ? -18.161 4.663 13.408 1.00 50.22 92 ASN A N 1
ATOM 758 C CA . ASN A 1 92 ? -17.758 4.595 14.824 1.00 50.22 92 ASN A CA 1
ATOM 759 C C . ASN A 1 92 ? -16.250 4.376 15.049 1.00 50.22 92 ASN A C 1
ATOM 761 O O . ASN A 1 92 ? -15.785 4.376 16.191 1.00 50.22 92 ASN A O 1
ATOM 765 N N . LEU A 1 93 ? -15.479 4.187 13.980 1.00 61.75 93 LEU A N 1
ATOM 766 C CA . LEU A 1 93 ? -14.041 3.961 14.038 1.00 61.75 93 LEU A CA 1
ATOM 767 C C . LEU A 1 93 ? -13.314 5.309 14.120 1.00 61.75 93 LEU A C 1
ATOM 769 O O . LEU A 1 93 ? -13.140 6.018 13.132 1.00 61.75 93 LEU A O 1
ATOM 773 N N . ARG A 1 94 ? -12.898 5.694 15.333 1.00 60.94 94 ARG A N 1
ATOM 774 C CA . ARG A 1 94 ? -12.007 6.846 15.525 1.00 60.94 94 ARG A CA 1
ATOM 775 C C . ARG A 1 94 ? -10.593 6.463 15.108 1.00 60.94 94 ARG A C 1
ATOM 777 O O . ARG A 1 94 ? -9.840 5.911 15.903 1.00 60.94 94 ARG A O 1
ATOM 784 N N . VAL A 1 95 ? -10.250 6.774 13.867 1.00 67.12 95 VAL A N 1
ATOM 785 C CA . VAL A 1 95 ? -8.889 6.644 13.349 1.00 67.12 95 VAL A CA 1
ATOM 786 C C . VAL A 1 95 ? -8.112 7.922 13.671 1.00 67.12 95 VAL A C 1
ATOM 788 O O . VAL A 1 95 ? -8.527 9.007 13.265 1.00 67.12 95 VAL A O 1
ATOM 791 N N . ASN A 1 96 ? -7.005 7.815 14.413 1.00 71.38 96 ASN A N 1
ATOM 792 C CA . ASN A 1 96 ? -6.106 8.952 14.628 1.00 71.38 96 ASN A CA 1
ATOM 793 C C . ASN A 1 96 ? -5.113 9.060 13.460 1.00 71.38 96 ASN A C 1
ATOM 795 O O . ASN A 1 96 ? -4.145 8.308 13.392 1.00 71.38 96 ASN A O 1
ATOM 799 N N . GLU A 1 97 ? -5.366 9.999 12.551 1.00 78.06 97 GLU A N 1
ATOM 800 C CA . GLU A 1 97 ? -4.532 10.254 11.366 1.00 78.06 97 GLU A CA 1
ATOM 801 C C . GLU A 1 97 ? -3.695 11.529 11.491 1.00 78.06 97 GLU A C 1
ATOM 803 O O . GLU A 1 97 ? -2.891 11.826 10.612 1.00 78.06 97 GLU A O 1
ATOM 808 N N . GLU A 1 98 ? -3.890 12.308 12.559 1.00 79.25 98 GLU A N 1
ATOM 809 C CA . GLU A 1 98 ? -3.251 13.621 12.736 1.00 79.25 98 GLU A CA 1
ATOM 810 C C . GLU A 1 98 ? -1.731 13.503 12.894 1.00 79.25 98 GLU A C 1
ATOM 812 O O . GLU A 1 98 ? -0.975 14.404 12.531 1.00 79.25 98 GLU A O 1
ATOM 817 N N . ASP A 1 99 ? -1.288 12.344 13.367 1.00 84.00 99 ASP A N 1
ATOM 818 C CA . ASP A 1 99 ? 0.112 12.001 13.558 1.00 84.00 99 ASP A CA 1
ATOM 819 C C . ASP A 1 99 ? 0.761 11.329 12.338 1.00 84.00 99 ASP A C 1
ATOM 821 O O . ASP A 1 99 ? 1.922 10.906 12.398 1.00 84.00 99 ASP A O 1
ATOM 825 N N . ALA A 1 100 ? 0.042 11.266 11.214 1.00 86.00 100 ALA A N 1
ATOM 826 C CA . ALA A 1 100 ? 0.550 10.730 9.961 1.00 86.00 100 ALA A CA 1
ATOM 827 C C . ALA A 1 100 ? 1.261 11.801 9.120 1.00 86.00 100 ALA A C 1
ATOM 829 O O . ALA A 1 100 ? 0.741 12.900 8.918 1.00 86.00 100 ALA A O 1
ATOM 830 N N . SER A 1 101 ? 2.418 11.478 8.537 1.00 90.06 101 SER A N 1
ATOM 831 C CA . SER A 1 101 ? 3.032 12.317 7.498 1.00 90.06 101 SER A CA 1
ATOM 832 C C . SER A 1 101 ? 2.288 12.229 6.166 1.00 90.06 101 SER A C 1
ATOM 834 O O . SER A 1 101 ? 2.299 13.195 5.407 1.00 90.06 101 SER A O 1
ATOM 836 N N . ASN A 1 102 ? 1.619 11.105 5.901 1.00 90.75 102 ASN A N 1
ATOM 837 C CA . ASN A 1 102 ? 0.822 10.837 4.700 1.00 90.75 102 ASN A CA 1
ATOM 838 C C . ASN A 1 102 ? -0.690 11.004 4.941 1.00 90.75 102 ASN A C 1
ATOM 840 O O . ASN A 1 102 ? -1.520 10.277 4.401 1.00 90.75 102 ASN A O 1
ATOM 844 N N . ILE A 1 103 ? -1.073 11.968 5.785 1.00 88.81 103 ILE A N 1
ATOM 845 C CA . ILE A 1 103 ? -2.474 12.188 6.176 1.00 88.81 103 ILE A CA 1
ATOM 846 C C . ILE A 1 103 ? -3.416 12.421 4.984 1.00 88.81 103 ILE A C 1
ATOM 848 O O . ILE A 1 103 ? -4.602 12.109 5.067 1.00 88.81 103 ILE A O 1
ATOM 852 N N . LYS A 1 104 ? -2.929 12.996 3.877 1.00 89.81 104 LYS A N 1
ATOM 853 C CA . LYS A 1 104 ? -3.771 13.277 2.705 1.00 89.81 104 LYS A CA 1
ATOM 854 C C . LYS A 1 104 ? -4.180 11.976 2.023 1.00 89.81 104 LYS A C 1
ATOM 856 O O . LYS A 1 104 ? -5.361 11.772 1.780 1.00 89.81 104 LYS A O 1
ATOM 861 N N . GLU A 1 105 ? -3.216 11.090 1.822 1.00 90.44 105 GLU A N 1
ATOM 862 C CA . GLU A 1 105 ? -3.395 9.767 1.239 1.00 90.44 105 GLU A CA 1
ATOM 863 C C . GLU A 1 105 ? -4.279 8.889 2.140 1.00 90.44 105 GLU A C 1
ATOM 865 O O . GLU A 1 105 ? -5.205 8.229 1.669 1.00 90.44 105 GLU A O 1
ATOM 870 N N . LEU A 1 106 ? -4.065 8.936 3.461 1.00 89.75 106 LEU A N 1
ATOM 871 C CA . LEU A 1 106 ? -4.904 8.197 4.412 1.00 89.75 106 LEU A CA 1
ATOM 872 C C . LEU A 1 106 ? -6.356 8.693 4.418 1.00 89.75 106 LEU A C 1
ATOM 874 O O . LEU A 1 106 ? -7.279 7.895 4.578 1.00 89.75 106 LEU A O 1
ATOM 878 N N . LYS A 1 107 ? -6.591 9.994 4.204 1.00 88.25 107 LYS A N 1
ATOM 879 C CA . LYS A 1 107 ? -7.944 10.571 4.104 1.00 88.25 107 LYS A CA 1
ATOM 880 C C . LYS A 1 107 ? -8.716 10.111 2.872 1.00 88.25 107 LYS A C 1
ATOM 882 O O . LYS A 1 107 ? -9.941 10.061 2.940 1.00 88.25 107 LYS A O 1
ATOM 887 N N . GLU A 1 108 ? -8.023 9.775 1.790 1.00 90.31 108 GLU A N 1
ATOM 888 C CA . GLU A 1 108 ? -8.627 9.210 0.578 1.00 90.31 108 GLU A CA 1
ATOM 889 C C . GLU A 1 108 ? -9.031 7.741 0.767 1.00 90.31 108 GLU A C 1
ATOM 891 O O . GLU A 1 108 ? -9.937 7.253 0.090 1.00 90.31 108 GLU A O 1
ATOM 896 N N . CYS A 1 109 ? -8.410 7.043 1.723 1.00 91.00 109 CYS A N 1
ATOM 897 C CA . CYS A 1 109 ? -8.764 5.672 2.057 1.00 91.00 109 CYS A CA 1
ATOM 898 C C . CYS A 1 109 ? -10.157 5.597 2.687 1.00 91.00 109 CYS A C 1
ATOM 900 O O . CYS A 1 109 ? -10.472 6.310 3.642 1.00 91.00 109 CYS A O 1
ATOM 902 N N . SER A 1 110 ? -10.985 4.703 2.153 1.00 91.12 110 SER A N 1
ATOM 903 C CA . SER A 1 110 ? -12.370 4.497 2.587 1.00 91.12 110 SER A CA 1
ATOM 904 C C . SER A 1 110 ? -12.527 3.295 3.515 1.00 91.12 110 SER A C 1
ATOM 906 O O . SER A 1 110 ? -13.528 3.222 4.227 1.00 91.12 110 SER A O 1
ATOM 908 N N . TYR A 1 111 ? -11.540 2.395 3.555 1.00 91.31 111 TYR A N 1
ATOM 909 C CA . TYR A 1 111 ? -11.556 1.174 4.357 1.00 91.31 111 TYR A CA 1
ATOM 910 C C . TYR A 1 111 ? -10.268 0.996 5.159 1.00 91.31 111 TYR A C 1
ATOM 912 O O . TYR A 1 111 ? -9.217 1.554 4.837 1.00 91.31 111 TYR A O 1
ATOM 920 N N . LEU A 1 112 ? -10.369 0.178 6.198 1.00 90.75 112 LEU A N 1
ATOM 921 C CA . LEU A 1 112 ? -9.264 -0.393 6.945 1.00 90.75 112 LEU A CA 1
ATOM 922 C C . LEU A 1 112 ? -9.254 -1.895 6.704 1.00 90.75 112 LEU A C 1
ATOM 924 O O . LEU A 1 112 ? -10.253 -2.565 6.948 1.00 90.75 112 LEU A O 1
ATOM 928 N N . LEU A 1 113 ? -8.123 -2.407 6.249 1.00 90.94 113 LEU A N 1
ATOM 929 C CA . LEU A 1 113 ? -7.860 -3.830 6.145 1.00 90.94 113 LEU A CA 1
ATOM 930 C C . LEU A 1 113 ? -7.171 -4.289 7.421 1.00 90.94 113 LEU A C 1
ATOM 932 O O . LEU A 1 113 ? -6.091 -3.797 7.748 1.00 90.94 113 LEU A O 1
ATOM 936 N N . VAL A 1 114 ? -7.794 -5.217 8.134 1.00 90.69 114 VAL A N 1
ATOM 937 C CA . VAL A 1 114 ? -7.312 -5.721 9.418 1.00 90.69 114 VAL A CA 1
ATOM 938 C C . VAL A 1 114 ? -6.952 -7.189 9.270 1.00 90.69 114 VAL A C 1
ATOM 940 O O . VAL A 1 114 ? -7.743 -7.976 8.759 1.00 90.69 114 VAL A O 1
ATOM 943 N N . ASN A 1 115 ? -5.766 -7.563 9.740 1.00 89.94 115 ASN A N 1
ATOM 944 C CA . ASN A 1 115 ? -5.409 -8.964 9.900 1.00 89.94 115 ASN A CA 1
ATOM 945 C 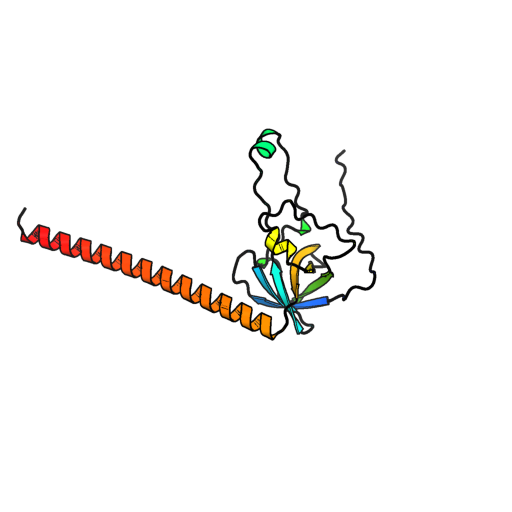C . ASN A 1 115 ? -5.983 -9.453 11.239 1.00 89.94 115 ASN A C 1
ATOM 947 O O . ASN A 1 115 ? -5.513 -8.990 12.282 1.00 89.94 115 ASN A O 1
ATOM 951 N N . PRO A 1 116 ? -6.935 -10.395 11.272 1.00 86.56 116 PRO A N 1
ATOM 952 C CA . PRO A 1 116 ? -7.551 -10.826 12.525 1.00 86.56 116 PRO A CA 1
ATOM 953 C C . PRO A 1 116 ? -6.576 -11.575 13.448 1.00 86.56 116 PRO A C 1
ATOM 955 O O . PRO A 1 116 ? -6.824 -11.682 14.646 1.00 86.56 116 PRO A O 1
ATOM 958 N N . ARG A 1 117 ? -5.453 -12.090 12.925 1.00 86.94 117 ARG A N 1
ATOM 959 C CA . ARG A 1 117 ? -4.452 -12.829 13.714 1.00 86.94 117 ARG A CA 1
ATOM 960 C C . ARG A 1 117 ? -3.367 -11.932 14.290 1.00 86.94 117 ARG A C 1
ATOM 962 O O . ARG A 1 117 ? -2.912 -12.170 15.404 1.00 86.94 117 ARG A O 1
ATOM 969 N N . THR A 1 118 ? -2.897 -10.961 13.508 1.00 87.50 118 THR A N 1
ATOM 970 C CA . THR A 1 118 ? -1.795 -10.069 13.913 1.00 87.50 118 THR A CA 1
ATOM 971 C C . THR A 1 118 ? -2.272 -8.705 14.394 1.00 87.50 118 THR A C 1
ATOM 973 O O . THR A 1 118 ? -1.457 -7.925 14.876 1.00 87.50 118 THR A O 1
ATOM 976 N N . GLU A 1 119 ? -3.564 -8.411 14.235 1.00 87.12 119 GLU A N 1
ATOM 977 C CA . GLU A 1 119 ? -4.208 -7.126 14.528 1.00 87.12 119 GLU A CA 1
ATOM 978 C C . GLU A 1 119 ? -3.615 -5.938 13.749 1.00 87.12 119 GLU A C 1
ATOM 980 O O . GLU A 1 119 ? -3.969 -4.789 14.004 1.00 87.12 119 GLU A O 1
ATOM 985 N N . LYS A 1 120 ? -2.737 -6.195 12.770 1.00 89.62 120 LYS A N 1
ATOM 986 C CA . LYS A 1 120 ? -2.135 -5.167 11.918 1.00 89.62 120 LYS A CA 1
ATOM 987 C C . LYS A 1 120 ? -3.166 -4.567 10.977 1.00 89.62 120 LYS A C 1
ATOM 989 O O . LYS A 1 120 ? -4.030 -5.274 10.457 1.00 89.62 120 LYS A O 1
ATOM 994 N N . ILE A 1 121 ? -3.025 -3.267 10.731 1.00 90.38 121 ILE A N 1
ATOM 995 C CA . ILE A 1 121 ? -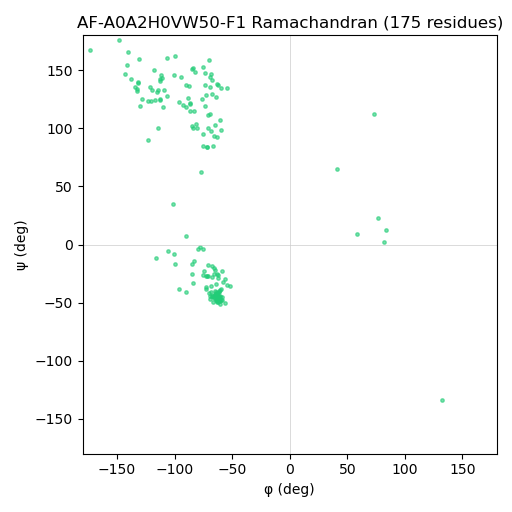3.968 -2.487 9.936 1.00 90.38 121 ILE A CA 1
ATOM 996 C C . ILE A 1 121 ? -3.268 -1.846 8.743 1.00 90.38 121 ILE A C 1
ATOM 998 O O . ILE A 1 121 ? -2.200 -1.250 8.872 1.00 90.38 121 ILE A O 1
ATOM 1002 N N . LEU A 1 122 ? -3.919 -1.927 7.586 1.00 92.44 122 LEU A N 1
ATOM 1003 C CA . LEU A 1 122 ? -3.618 -1.126 6.407 1.00 92.44 122 LEU A CA 1
ATOM 1004 C C . LEU A 1 122 ? -4.815 -0.251 6.053 1.00 92.44 122 LEU A C 1
ATOM 1006 O O . LEU A 1 122 ? -5.967 -0.622 6.263 1.00 92.44 122 LEU A O 1
ATOM 1010 N N . PHE A 1 123 ? -4.541 0.905 5.467 1.00 93.19 123 PHE A N 1
ATOM 1011 C CA . PHE A 1 123 ? -5.563 1.791 4.928 1.00 93.19 123 PHE A CA 1
ATOM 1012 C C . PHE A 1 123 ? -5.804 1.432 3.474 1.00 93.19 123 PHE A C 1
ATOM 1014 O O . PHE A 1 123 ? -4.844 1.180 2.753 1.00 93.19 123 PHE A O 1
ATOM 1021 N N . ALA A 1 124 ? -7.056 1.380 3.032 1.00 94.19 124 ALA A N 1
ATOM 1022 C CA . ALA A 1 124 ? -7.355 0.874 1.704 1.00 94.19 124 ALA A CA 1
ATOM 1023 C C . ALA A 1 124 ? -8.468 1.616 0.966 1.00 94.19 124 ALA A C 1
ATOM 1025 O O . ALA A 1 124 ? -9.371 2.223 1.551 1.00 94.19 124 ALA A O 1
ATOM 1026 N N . ILE A 1 125 ? -8.385 1.526 -0.359 1.00 94.62 125 ILE A N 1
ATOM 1027 C CA . ILE A 1 125 ? -9.390 1.973 -1.318 1.00 94.62 125 ILE A CA 1
ATOM 1028 C C . ILE A 1 125 ? -9.756 0.758 -2.178 1.00 94.62 125 ILE A C 1
ATOM 1030 O O . ILE A 1 125 ? -8.854 0.174 -2.792 1.00 94.62 125 ILE A O 1
ATOM 1034 N N . PRO A 1 126 ? -11.038 0.360 -2.243 1.00 94.56 126 PRO A N 1
ATOM 1035 C CA . PRO A 1 126 ? -11.472 -0.670 -3.170 1.00 94.56 126 PRO A CA 1
ATOM 1036 C C . PRO A 1 126 ? -11.389 -0.114 -4.589 1.00 94.56 126 PRO A C 1
ATOM 1038 O O . PRO A 1 126 ? -11.803 1.015 -4.857 1.00 94.56 126 PRO A O 1
ATOM 1041 N N . LEU A 1 127 ? -10.853 -0.910 -5.504 1.00 94.19 127 LEU A N 1
ATOM 1042 C CA . LEU A 1 127 ? -10.703 -0.552 -6.904 1.00 94.19 127 LEU A CA 1
ATOM 1043 C C . LEU A 1 127 ? -11.600 -1.423 -7.773 1.00 94.19 127 LEU A C 1
ATOM 1045 O O . LEU A 1 127 ? -11.709 -2.635 -7.581 1.00 94.19 127 LEU A O 1
ATOM 1049 N N . HIS A 1 128 ? -12.198 -0.807 -8.790 1.00 93.69 128 HIS A N 1
ATOM 1050 C CA . HIS A 1 128 ? -12.790 -1.566 -9.878 1.00 93.69 128 HIS A CA 1
ATOM 1051 C C . HIS A 1 128 ? -11.667 -2.255 -10.685 1.00 93.69 128 HIS A C 1
ATOM 1053 O O . HIS A 1 128 ? -10.588 -1.670 -10.833 1.00 93.69 128 HIS A O 1
ATOM 1059 N N . PRO A 1 129 ? -11.883 -3.457 -11.260 1.00 91.06 129 PRO A N 1
ATOM 1060 C CA . PRO A 1 129 ? -10.847 -4.171 -12.012 1.00 91.06 129 PRO A CA 1
ATOM 1061 C C . PRO A 1 129 ? -10.170 -3.339 -13.115 1.00 91.06 129 PRO A C 1
ATOM 1063 O O . PRO A 1 129 ? -8.969 -3.471 -13.341 1.00 91.06 129 PRO A O 1
ATOM 1066 N N . SER A 1 130 ? -10.917 -2.460 -13.794 1.00 91.44 130 SER A N 1
ATOM 1067 C CA . SER A 1 130 ? -10.356 -1.555 -14.811 1.00 91.44 130 SER A CA 1
ATOM 1068 C C . SER A 1 130 ? -9.363 -0.557 -14.226 1.00 91.44 130 SER A C 1
ATOM 1070 O O . SER A 1 130 ? -8.298 -0.342 -14.801 1.00 91.44 130 SER A O 1
ATOM 1072 N N . ASP A 1 131 ? -9.709 0.028 -13.082 1.00 93.25 131 ASP A N 1
ATOM 1073 C CA . ASP A 1 131 ? -8.922 1.074 -12.432 1.00 93.25 131 ASP A CA 1
ATOM 1074 C C . ASP A 1 131 ? -7.663 0.459 -11.831 1.00 93.25 131 ASP A C 1
ATOM 1076 O O . ASP A 1 131 ? -6.577 1.009 -11.970 1.00 93.25 131 ASP A O 1
ATOM 1080 N N . PHE A 1 132 ? -7.784 -0.749 -11.274 1.00 92.19 132 PHE A N 1
ATOM 1081 C CA . PHE A 1 132 ? -6.655 -1.543 -10.805 1.00 92.19 132 PHE A CA 1
ATOM 1082 C C . PHE A 1 132 ? -5.614 -1.788 -11.902 1.00 92.19 132 PHE A C 1
ATOM 1084 O O . PHE A 1 132 ? -4.427 -1.535 -11.707 1.00 92.19 132 PHE A O 1
ATOM 1091 N N . VAL A 1 133 ? -6.048 -2.252 -13.078 1.00 89.69 133 VAL A N 1
ATOM 1092 C CA . VAL A 1 133 ? -5.136 -2.492 -14.207 1.00 89.69 133 VAL A CA 1
ATOM 1093 C C . VAL A 1 133 ? -4.523 -1.184 -14.709 1.00 89.69 133 VAL A C 1
ATOM 1095 O O . VAL A 1 133 ? -3.335 -1.153 -15.025 1.00 89.69 133 VAL A O 1
ATOM 1098 N N . PHE A 1 134 ? -5.308 -0.107 -14.772 1.00 91.12 134 PHE A N 1
ATOM 1099 C CA . PHE A 1 134 ? -4.831 1.203 -15.209 1.00 91.12 134 PHE A CA 1
ATOM 1100 C C . PHE A 1 134 ? -3.769 1.783 -14.264 1.00 91.12 134 PHE A C 1
ATOM 1102 O O . PHE A 1 134 ? -2.708 2.207 -14.723 1.00 91.12 134 PHE A O 1
ATOM 1109 N N . GLU A 1 135 ? -4.015 1.747 -12.954 1.00 90.81 135 GLU A N 1
ATOM 1110 C CA . GLU A 1 135 ? -3.066 2.181 -11.924 1.00 90.81 135 GLU A CA 1
ATOM 1111 C C . GLU A 1 135 ? -1.767 1.368 -12.002 1.00 90.81 135 GLU A C 1
ATOM 1113 O O . GLU A 1 135 ? -0.684 1.947 -12.064 1.00 90.81 135 GLU A O 1
ATOM 1118 N N . LEU A 1 136 ? -1.858 0.035 -12.099 1.00 88.50 136 LEU A N 1
ATOM 1119 C CA . LEU A 1 136 ? -0.681 -0.828 -12.246 1.00 88.50 136 LEU A CA 1
ATOM 1120 C C . LEU A 1 136 ? 0.118 -0.538 -13.518 1.00 88.50 136 LEU A C 1
ATOM 1122 O O . LEU A 1 136 ? 1.350 -0.567 -13.489 1.00 88.50 136 LEU A O 1
ATOM 1126 N N . TYR A 1 137 ? -0.564 -0.276 -14.635 1.00 87.00 137 TYR A N 1
ATOM 1127 C CA . TYR A 1 137 ? 0.099 0.070 -15.886 1.00 87.00 137 TYR A CA 1
ATOM 1128 C C . TYR A 1 137 ? 0.872 1.385 -15.760 1.00 87.00 137 TYR A C 1
ATOM 1130 O O . TYR A 1 137 ? 2.046 1.429 -16.128 1.00 87.00 137 TYR A O 1
ATOM 1138 N N . ASN A 1 138 ? 0.244 2.434 -15.221 1.00 88.81 138 ASN A N 1
ATOM 1139 C CA . ASN A 1 138 ? 0.893 3.735 -15.048 1.00 88.81 138 ASN A CA 1
ATOM 1140 C C . ASN A 1 138 ? 2.080 3.640 -14.089 1.00 88.81 138 ASN A C 1
ATOM 1142 O O . ASN A 1 138 ? 3.165 4.120 -14.404 1.00 88.81 138 ASN A O 1
ATOM 1146 N N . GLU A 1 139 ? 1.905 2.942 -12.969 1.00 86.44 139 GLU A N 1
ATOM 1147 C CA . GLU A 1 139 ? 2.961 2.727 -11.984 1.00 86.44 139 GLU A CA 1
ATOM 1148 C C . GLU A 1 139 ? 4.151 1.967 -12.594 1.00 86.44 139 GLU A C 1
ATOM 1150 O O . GLU A 1 139 ? 5.313 2.334 -12.406 1.00 86.44 139 GLU A O 1
ATOM 1155 N N . GLY A 1 140 ? 3.875 0.918 -13.375 1.00 83.38 140 GLY A N 1
ATOM 1156 C CA . GLY A 1 140 ? 4.900 0.162 -14.092 1.00 83.38 140 GLY A CA 1
ATOM 1157 C C . GLY A 1 140 ? 5.609 0.996 -15.162 1.00 83.38 140 GLY A C 1
ATOM 1158 O O . GLY A 1 140 ? 6.837 0.948 -15.272 1.00 83.38 140 GLY A O 1
ATOM 1159 N N . HIS A 1 141 ? 4.855 1.787 -15.925 1.00 82.06 141 HIS A N 1
ATOM 1160 C CA . HIS A 1 141 ? 5.385 2.682 -16.950 1.00 82.06 141 HIS A CA 1
ATOM 1161 C C . HIS A 1 141 ? 6.310 3.745 -16.345 1.00 82.06 141 HIS A C 1
ATOM 1163 O O . HIS A 1 141 ? 7.443 3.912 -16.803 1.00 82.06 141 HIS A O 1
ATOM 1169 N N . ASP A 1 142 ? 5.869 4.423 -15.289 1.00 84.88 142 ASP A N 1
ATOM 1170 C CA . ASP A 1 142 ? 6.615 5.511 -14.663 1.00 84.88 142 ASP A CA 1
ATOM 1171 C C . ASP A 1 142 ? 7.874 5.004 -13.961 1.00 84.88 142 ASP A C 1
ATOM 1173 O O . ASP A 1 142 ? 8.949 5.600 -14.102 1.00 84.88 142 ASP A O 1
ATOM 1177 N N . ASN A 1 143 ? 7.790 3.861 -13.274 1.00 80.81 143 ASN A N 1
ATOM 1178 C CA . ASN A 1 143 ? 8.962 3.211 -12.689 1.00 80.81 143 ASN A CA 1
ATOM 1179 C C . ASN A 1 143 ? 9.958 2.753 -13.759 1.00 80.81 143 ASN A C 1
ATOM 1181 O O . ASN A 1 143 ? 11.169 2.952 -13.598 1.00 80.81 143 ASN A O 1
ATOM 1185 N N . GLY A 1 144 ? 9.465 2.206 -14.874 1.00 79.56 144 GLY A N 1
ATOM 1186 C CA . GLY A 1 144 ? 10.284 1.841 -16.027 1.00 79.56 144 GLY A CA 1
ATOM 1187 C C . GLY A 1 144 ? 10.997 3.052 -16.633 1.00 79.56 144 GLY A C 1
ATOM 1188 O O . GLY A 1 144 ? 12.215 3.027 -16.822 1.00 79.56 144 GLY A O 1
ATOM 1189 N N . TYR A 1 145 ? 10.266 4.143 -16.866 1.00 78.25 145 TYR A N 1
ATOM 1190 C CA . TYR A 1 145 ? 10.812 5.378 -17.424 1.00 78.25 145 TYR A CA 1
ATOM 1191 C C . TYR A 1 145 ? 11.863 6.010 -16.503 1.00 78.25 145 TYR A C 1
ATOM 1193 O O . TYR A 1 145 ? 12.962 6.343 -16.950 1.00 78.25 145 TYR A O 1
ATOM 1201 N N . ARG A 1 146 ? 11.570 6.141 -15.201 1.00 81.25 146 ARG A N 1
ATOM 1202 C CA . ARG A 1 146 ? 12.499 6.722 -14.216 1.00 81.25 146 ARG A CA 1
ATOM 1203 C C . ARG A 1 146 ? 13.774 5.901 -14.084 1.00 81.25 146 ARG A C 1
ATOM 1205 O O . ARG A 1 146 ? 14.865 6.476 -14.107 1.00 81.25 146 ARG A O 1
ATOM 1212 N N . SER A 1 147 ? 13.639 4.581 -13.976 1.00 77.50 147 SER A N 1
ATOM 1213 C CA . SER A 1 147 ? 14.777 3.662 -13.896 1.00 77.50 147 SER A CA 1
ATOM 1214 C C . SER A 1 147 ? 15.639 3.743 -15.155 1.00 77.50 147 SER A C 1
ATOM 1216 O O . SER A 1 147 ? 16.852 3.930 -15.058 1.00 77.50 147 SER A O 1
ATOM 1218 N N . GLY A 1 148 ? 15.013 3.698 -16.336 1.00 73.25 148 GLY A N 1
ATOM 1219 C CA . GLY A 1 148 ? 15.709 3.793 -17.620 1.00 73.25 148 GLY A CA 1
ATOM 1220 C C . GLY A 1 148 ? 16.431 5.129 -17.813 1.00 73.25 148 GLY A C 1
ATOM 1221 O O . GLY A 1 148 ? 17.595 5.155 -18.211 1.00 73.25 148 GLY A O 1
ATOM 1222 N N . TYR A 1 149 ? 15.781 6.243 -17.469 1.00 77.12 149 TYR A N 1
ATOM 1223 C CA . TYR A 1 149 ? 16.387 7.572 -17.549 1.00 77.12 149 TYR A CA 1
ATOM 1224 C C . TYR A 1 149 ? 17.559 7.736 -16.573 1.00 77.12 149 TYR A C 1
ATOM 1226 O O . TYR A 1 149 ? 18.604 8.274 -16.942 1.00 77.12 149 TYR A O 1
ATOM 1234 N N . SER A 1 150 ? 17.410 7.268 -15.329 1.00 75.31 150 SER A N 1
ATOM 1235 C CA . SER A 1 150 ? 18.465 7.347 -14.314 1.00 75.31 150 SER A CA 1
ATOM 1236 C C . SER A 1 150 ? 19.698 6.532 -14.712 1.00 75.31 150 SER A C 1
ATOM 1238 O O . SER A 1 150 ? 20.807 7.072 -14.684 1.00 75.31 150 SER A O 1
ATOM 1240 N N . ALA A 1 151 ? 19.498 5.287 -15.157 1.00 75.94 151 ALA A N 1
ATOM 1241 C CA . ALA A 1 151 ? 20.571 4.426 -15.646 1.00 75.94 151 ALA A CA 1
ATOM 1242 C C . ALA A 1 151 ? 21.277 5.053 -16.857 1.00 75.94 151 ALA A C 1
ATOM 1244 O O . ALA A 1 151 ? 22.486 5.272 -16.821 1.00 75.94 151 ALA A O 1
ATOM 1245 N N . GLY A 1 152 ? 20.516 5.470 -17.876 1.00 68.62 152 GLY A N 1
ATOM 1246 C CA . GLY A 1 152 ? 21.076 6.098 -19.075 1.00 68.62 152 GLY A CA 1
ATOM 1247 C C . GLY A 1 152 ? 21.852 7.386 -18.780 1.00 68.62 152 GLY A C 1
ATOM 1248 O O . GLY A 1 152 ? 22.910 7.625 -19.363 1.00 68.62 152 GLY A O 1
ATOM 1249 N N . ARG A 1 153 ? 21.378 8.206 -17.833 1.00 78.19 153 ARG A N 1
ATOM 1250 C CA . ARG A 1 153 ? 22.091 9.413 -17.392 1.00 78.19 153 ARG A CA 1
ATOM 1251 C C . ARG A 1 153 ? 23.385 9.078 -16.653 1.00 78.19 153 ARG A C 1
ATOM 1253 O O . ARG A 1 153 ? 24.391 9.742 -16.893 1.00 78.19 153 ARG A O 1
ATOM 1260 N N . SER A 1 154 ? 23.359 8.103 -15.747 1.00 76.25 154 SER A N 1
ATOM 1261 C CA . SER A 1 154 ? 24.540 7.679 -14.988 1.00 76.25 154 SER A CA 1
ATOM 1262 C C . SER A 1 154 ? 25.619 7.121 -15.915 1.00 76.25 154 SER A C 1
ATOM 1264 O O . SER A 1 154 ? 26.766 7.572 -15.880 1.00 76.25 154 SER A O 1
ATOM 1266 N N . ASP A 1 155 ? 25.230 6.208 -16.803 1.00 78.00 155 ASP A N 1
ATOM 1267 C CA . ASP A 1 155 ? 26.139 5.559 -17.744 1.00 78.00 155 ASP A CA 1
ATOM 1268 C C . ASP A 1 155 ? 26.696 6.562 -18.755 1.00 78.00 155 ASP A C 1
ATOM 1270 O O . ASP A 1 155 ? 27.906 6.620 -18.975 1.00 78.00 155 ASP A O 1
ATOM 1274 N N . GLY A 1 156 ? 25.838 7.428 -19.303 1.00 65.81 156 GLY A N 1
ATOM 1275 C CA . GLY A 1 156 ? 26.248 8.492 -20.217 1.00 65.81 156 GLY A CA 1
ATOM 1276 C C . GLY A 1 156 ? 27.198 9.501 -19.568 1.00 65.81 156 GLY A C 1
ATOM 1277 O O . GLY A 1 156 ? 28.197 9.887 -20.179 1.00 65.81 156 GLY A O 1
ATOM 1278 N N . TYR A 1 157 ? 26.942 9.898 -18.317 1.00 71.25 157 TYR A N 1
ATOM 1279 C CA . TYR A 1 157 ? 27.840 10.783 -17.572 1.00 71.25 157 TYR A CA 1
ATOM 1280 C C . TYR A 1 157 ? 29.190 10.114 -17.291 1.00 71.25 157 TYR A C 1
ATOM 1282 O O . TYR A 1 157 ? 30.234 10.718 -17.529 1.00 71.25 157 TYR A O 1
ATOM 1290 N N . SER A 1 158 ? 29.182 8.860 -16.833 1.00 73.81 158 SER A N 1
ATOM 1291 C CA . SER A 1 158 ? 30.398 8.091 -16.548 1.00 73.81 158 SER A CA 1
ATOM 1292 C C . SER A 1 158 ? 31.256 7.888 -17.803 1.00 73.81 158 SER A C 1
ATOM 1294 O O . SER A 1 158 ? 32.470 8.129 -17.789 1.00 73.81 158 SER A O 1
ATOM 1296 N N . LEU A 1 159 ? 30.628 7.527 -18.926 1.00 74.62 159 LEU A N 1
ATOM 1297 C CA . LEU A 1 159 ? 31.298 7.354 -20.213 1.00 74.62 159 LEU A CA 1
ATOM 1298 C C . LEU A 1 159 ? 31.853 8.679 -20.751 1.00 74.62 159 LEU A C 1
ATOM 1300 O O . LEU A 1 159 ? 33.003 8.737 -21.185 1.00 74.62 159 LEU A O 1
ATOM 1304 N N . GLY A 1 160 ? 31.068 9.757 -20.691 1.00 64.31 160 GLY A N 1
ATOM 1305 C CA . GLY A 1 160 ? 31.510 11.081 -21.129 1.00 64.31 160 GLY A CA 1
ATOM 1306 C C . GLY A 1 160 ? 32.676 11.606 -20.292 1.00 64.31 160 GLY A C 1
ATOM 1307 O O . GLY A 1 160 ? 33.667 12.095 -20.833 1.00 64.31 160 GLY A O 1
ATOM 1308 N N . TYR A 1 161 ? 32.602 11.444 -18.971 1.00 71.12 161 TYR A N 1
ATOM 1309 C CA . TYR A 1 161 ? 33.650 11.876 -18.053 1.00 71.12 161 TYR A CA 1
ATOM 1310 C C . TYR A 1 161 ? 34.942 11.062 -18.213 1.00 71.12 161 TYR A C 1
ATOM 1312 O O . TYR A 1 161 ? 36.025 11.646 -18.266 1.00 71.12 161 TYR A O 1
ATOM 1320 N N . SER A 1 162 ? 34.853 9.733 -18.337 1.00 73.75 162 SER A N 1
ATOM 1321 C CA . SER A 1 162 ? 36.024 8.876 -18.578 1.00 73.75 162 SER A CA 1
ATOM 1322 C C .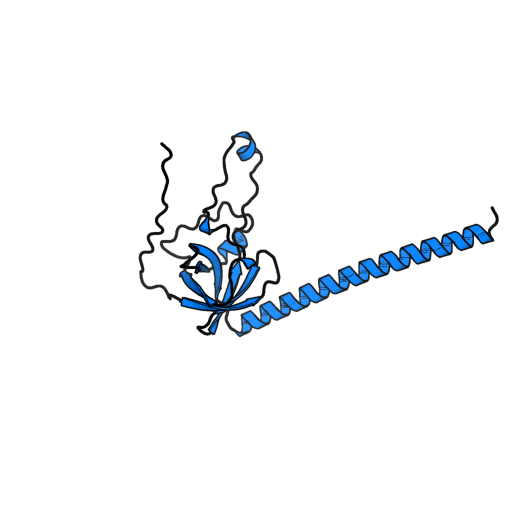 SER A 1 162 ? 36.683 9.175 -19.924 1.00 73.75 162 SER A C 1
ATOM 1324 O O . SER A 1 162 ? 37.887 9.422 -19.963 1.00 73.75 162 SER A O 1
ATOM 1326 N N . THR A 1 163 ? 35.898 9.258 -20.9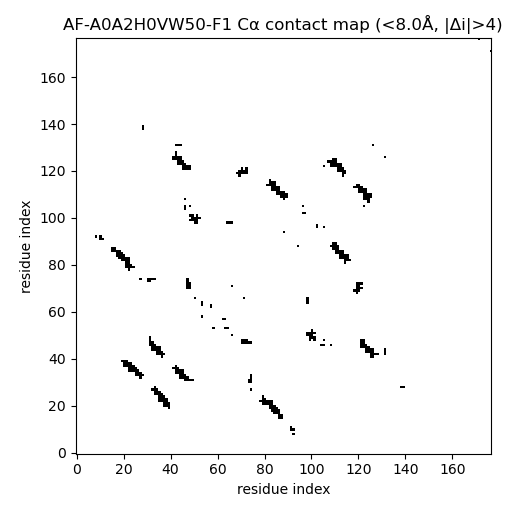99 1.00 75.38 163 THR A N 1
ATOM 1327 C CA . THR A 1 163 ? 36.396 9.581 -22.345 1.00 75.38 163 THR A CA 1
ATOM 1328 C C . THR A 1 163 ? 37.055 10.958 -22.379 1.00 75.38 163 THR A C 1
ATOM 1330 O O . THR A 1 163 ? 38.166 11.097 -22.890 1.00 75.38 163 THR A O 1
ATOM 1333 N N . GLY A 1 164 ? 36.421 11.968 -21.772 1.00 66.00 164 GLY A N 1
ATOM 1334 C CA . GLY A 1 164 ? 36.983 13.313 -21.663 1.00 66.00 164 GLY A CA 1
ATOM 1335 C C . GLY A 1 164 ? 38.293 13.345 -20.872 1.00 66.00 164 GLY A C 1
ATOM 1336 O O . GLY A 1 164 ? 39.246 14.000 -21.291 1.00 66.00 164 GLY A O 1
ATOM 1337 N N . ARG A 1 165 ? 38.392 12.589 -19.768 1.00 75.94 165 ARG A N 1
ATOM 1338 C CA . ARG A 1 165 ? 39.641 12.472 -18.996 1.00 75.94 165 ARG A CA 1
ATOM 1339 C C . ARG A 1 165 ? 40.763 11.833 -19.809 1.00 75.94 165 ARG A C 1
ATOM 1341 O O . ARG A 1 165 ? 41.906 12.276 -19.722 1.00 75.94 165 ARG A O 1
ATOM 1348 N N . THR A 1 166 ? 40.442 10.796 -20.575 1.00 76.38 166 THR A N 1
ATOM 1349 C CA . THR A 1 166 ? 41.403 10.091 -21.419 1.00 76.38 166 THR A CA 1
ATOM 1350 C C . THR A 1 166 ? 41.898 10.989 -22.547 1.00 76.38 166 THR A C 1
ATOM 1352 O O . THR A 1 166 ? 43.106 11.142 -22.692 1.00 76.38 166 THR A O 1
ATOM 1355 N N . LEU A 1 167 ? 41.001 11.645 -23.288 1.00 71.31 167 LEU A N 1
ATOM 1356 C CA . LEU A 1 167 ? 41.369 12.576 -24.362 1.00 71.31 167 LEU A CA 1
ATOM 1357 C C . LEU A 1 167 ? 42.240 13.730 -23.852 1.00 71.31 167 LEU A C 1
ATOM 1359 O O . LEU A 1 167 ? 43.320 13.953 -24.389 1.00 71.31 167 LEU A O 1
ATOM 1363 N N . ALA A 1 168 ? 41.849 14.370 -22.746 1.00 68.69 168 ALA A N 1
ATOM 1364 C CA . ALA A 1 168 ? 42.639 15.440 -22.137 1.00 68.69 168 ALA A CA 1
ATOM 1365 C C . ALA A 1 168 ? 44.021 14.964 -21.646 1.00 68.69 168 ALA A C 1
ATOM 1367 O O . ALA A 1 168 ? 44.968 15.747 -21.596 1.00 68.69 168 ALA A O 1
ATOM 1368 N N . SER A 1 169 ? 44.155 13.690 -21.259 1.00 71.94 169 SER A N 1
ATOM 1369 C CA . SER A 1 169 ? 45.447 13.093 -20.906 1.00 71.94 169 SER A CA 1
ATOM 1370 C C . SER A 1 169 ? 46.323 12.845 -22.133 1.00 71.94 169 SER A C 1
ATOM 1372 O O . SER A 1 169 ? 47.537 12.998 -22.033 1.00 71.94 169 SER A O 1
ATOM 1374 N N . TRP A 1 170 ? 45.739 12.452 -23.267 1.00 69.88 170 TRP A N 1
ATOM 1375 C CA . TRP A 1 170 ? 46.474 12.250 -24.518 1.00 69.88 170 TRP A CA 1
ATOM 1376 C C . TRP A 1 170 ? 46.950 13.571 -25.123 1.00 69.88 170 TRP A C 1
ATOM 1378 O O . TRP A 1 170 ? 48.107 13.654 -25.522 1.00 69.88 170 TRP A O 1
ATOM 1388 N N . GLU A 1 171 ? 46.112 14.611 -25.115 1.00 68.06 171 GLU A N 1
ATOM 1389 C CA . GLU A 1 171 ? 46.492 15.964 -25.558 1.00 68.06 171 GLU A CA 1
ATOM 1390 C C . GLU A 1 171 ? 47.663 16.509 -24.730 1.00 68.06 171 GLU A C 1
ATOM 1392 O O . GLU A 1 171 ? 48.671 16.941 -25.282 1.00 68.06 171 GLU A O 1
ATOM 1397 N N . ARG A 1 172 ? 47.618 16.355 -23.399 1.00 63.59 172 ARG A N 1
ATOM 1398 C CA . ARG A 1 172 ? 48.726 16.763 -22.517 1.00 63.59 172 ARG A CA 1
ATOM 1399 C C . ARG A 1 172 ? 50.045 16.022 -22.766 1.00 63.59 172 ARG A C 1
ATOM 1401 O O . ARG A 1 172 ? 51.097 16.548 -22.423 1.00 63.59 172 ARG A O 1
ATOM 1408 N N . LEU A 1 173 ? 50.001 14.802 -23.301 1.00 62.50 173 LEU A N 1
ATOM 1409 C CA . LEU A 1 173 ? 51.198 14.028 -23.652 1.00 62.50 173 LEU A CA 1
ATOM 1410 C C . LEU A 1 173 ? 51.741 14.391 -25.043 1.00 62.50 173 LEU A C 1
ATOM 1412 O O . LEU A 1 173 ? 52.931 14.205 -25.286 1.00 62.50 173 LEU A O 1
ATOM 1416 N N . GLN A 1 174 ? 50.891 14.893 -25.944 1.00 61.56 174 GLN A N 1
ATOM 1417 C CA . GLN A 1 174 ? 51.277 15.320 -27.293 1.00 61.56 174 GLN A CA 1
ATOM 1418 C C . GLN A 1 174 ? 51.825 16.749 -27.334 1.00 61.56 174 GLN A C 1
ATOM 1420 O O . GLN A 1 174 ? 52.749 17.007 -28.101 1.00 61.56 174 GLN A O 1
ATOM 1425 N N . ASP A 1 175 ? 51.323 17.642 -26.479 1.00 65.81 175 ASP A N 1
ATOM 1426 C CA . ASP A 1 175 ? 51.756 19.046 -26.438 1.00 65.81 175 ASP A CA 1
ATOM 1427 C C . ASP A 1 175 ? 53.107 19.272 -25.732 1.00 65.81 175 ASP A C 1
ATOM 1429 O O . ASP A 1 175 ? 53.612 20.392 -25.729 1.00 65.81 175 ASP A O 1
ATOM 1433 N N . GLY A 1 176 ? 53.729 18.214 -25.199 1.00 57.03 176 GLY A N 1
ATOM 1434 C CA . GLY A 1 176 ? 55.045 18.267 -24.558 1.00 57.03 176 GLY A CA 1
ATOM 1435 C C . GLY A 1 176 ? 55.010 18.940 -23.183 1.00 57.03 176 GLY A C 1
ATOM 1436 O O . GLY A 1 176 ? 54.791 20.143 -23.060 1.00 57.03 176 GLY A O 1
ATOM 1437 N N . GLY A 1 177 ? 55.255 18.153 -22.133 1.00 50.25 177 GLY A N 1
ATOM 1438 C CA . GLY A 1 177 ? 55.699 18.699 -20.847 1.00 50.25 177 GLY A CA 1
ATOM 1439 C C . GLY A 1 177 ? 57.092 19.309 -20.948 1.00 50.25 177 GLY A C 1
ATOM 1440 O O . GLY A 1 177 ? 57.904 18.776 -21.739 1.00 50.25 177 GLY A O 1
#

Foldseek 3Di:
DDPPPPPPPPPPDDDDPKDKFWFADKADLDFFWIWTAGPVRWIKIWGAFAFDDDDPVCVVVVNDLDDDPLSPDTPVVRDGGQMWIKDFPPDPDPDDNVRGPPSVVLVPFGIWIARPVVRHIIGIDIDDPVVRVVVVVVSVVVVVVVVVVVVCVVVVVVVVVVVVVVVVVVVVVVVPD

Nearest PDB structures (foldseek):
  2xsj-assembly1_E  TM=6.601E-01  e=7.744E+00  Desulfomicrobium norvegicum
  7rx9-assembly1_A  TM=3.049E-01  e=1.596E+00  Homo sapiens
  7syf-assembly1_A  TM=2.798E-01  e=2.116E+00  Homo sapiens

pLDDT: mean 79.24, std 16.23, range [29.58, 95.75]